Protein AF-A0A3N1GGJ8-F1 (afdb_monomer_lite)

Radius of gyration: 23.62 Å; chains: 1; bounding box: 50×38×76 Å

Foldseek 3Di:
DVVVVVVVVVVLVVVVVVQVVCLPHADAQPPPAQALNEAPDEADNALHEDCDEHANHNYEYCEEYACANYEANEEHACDQYEYLEEYHCHNYEHQEEYACDQYEDNYEYHQDNYEALYEYECDLYEACEEYEHDQYEANEEYACHLYEHQYAYAPALYEHCYEAHQAQYEHQEEHELDNYEANEEYHQANYADNYHYDHHNYWHQYHYHQYFKFKFDPPPDQPVFFDLQFKFKAPLRAGFPDWDWDPQPPPPGIIIMTTDGPVRRVDHTPPQKMWIWTATPVRHIDIDIGGGDRHD

Sequence (296 aa):
MLLAVRRQRLSEHTHELELRKHAHTEVDATERGFRHASFHGVADFTEATFSGGAWFRDATFHVNAEFRGAAFSLEADFRRATFQENAGFRDAVISAKADFDRAIFSGGGWFGEATFCGNAWFRKTRFRDVAWFGKAHFGADARFRTAAFAGDTALRAATFDGIAEFSRASFAAEAVFDDATFAASAWFGEGNFAGRTSFHTATFADAAWFGDTIFLGDAGFDATRIQSESVRVGRTTAKITKAQREDVNGDSRVDLLIHVSTQAIGLRAGDAVLPVAATLRSGVPFVGTDRVRVLK

InterPro domains:
  IPR001646 Pentapeptide repeat [PF13576] (34-70)

Structure (mmCIF, N/CA/C/O backbone):
data_AF-A0A3N1GGJ8-F1
#
_entry.id   AF-A0A3N1GGJ8-F1
#
loop_
_atom_site.group_PDB
_atom_site.id
_atom_site.type_sym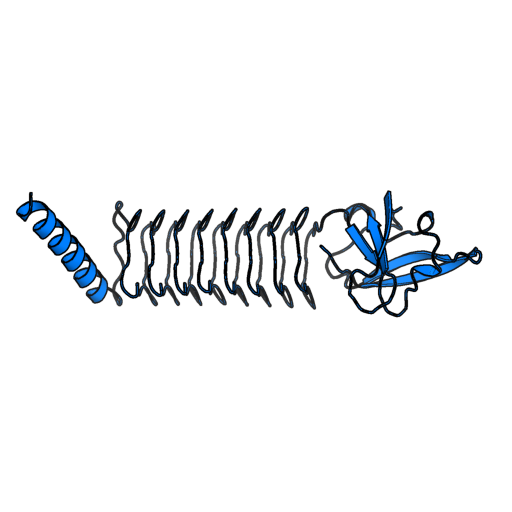bol
_atom_site.label_atom_id
_atom_site.label_alt_id
_atom_site.label_comp_id
_atom_site.label_asym_id
_atom_site.label_entity_id
_atom_site.label_seq_id
_atom_site.pdbx_PDB_ins_code
_atom_site.Cartn_x
_atom_site.Cartn_y
_atom_site.Cartn_z
_atom_site.occupancy
_atom_site.B_iso_or_equiv
_atom_site.auth_seq_id
_atom_site.auth_comp_id
_atom_site.auth_asym_id
_atom_site.auth_atom_id
_atom_site.pdbx_PDB_model_num
ATOM 1 N N . MET A 1 1 ? -22.837 -26.060 36.143 1.00 45.09 1 MET A N 1
ATOM 2 C CA . MET A 1 1 ? -22.290 -25.655 34.824 1.00 45.09 1 MET A CA 1
ATOM 3 C C . MET A 1 1 ? -23.143 -24.610 34.093 1.00 45.09 1 MET A C 1
ATOM 5 O O . MET A 1 1 ? -22.580 -23.623 33.646 1.00 45.09 1 MET A O 1
ATOM 9 N N . LEU A 1 2 ? -24.478 -24.738 34.027 1.00 31.38 2 LEU A N 1
ATOM 10 C CA . LEU A 1 2 ? -25.362 -23.775 33.329 1.00 31.38 2 LEU A CA 1
ATOM 11 C C . LEU A 1 2 ? -25.388 -22.338 33.905 1.00 31.38 2 LEU A C 1
ATOM 13 O O . LEU A 1 2 ? -25.587 -21.385 33.158 1.00 31.38 2 LEU A O 1
ATOM 17 N N . LEU A 1 3 ? -25.144 -22.158 35.208 1.00 29.00 3 LEU A N 1
ATOM 18 C CA . LEU A 1 3 ? -25.137 -20.835 35.861 1.00 29.00 3 LEU A CA 1
ATOM 19 C C . LEU A 1 3 ? -23.870 -20.002 35.580 1.00 29.00 3 LEU A C 1
ATOM 21 O O . LEU A 1 3 ? -23.945 -18.776 35.583 1.00 29.00 3 LEU A O 1
ATOM 25 N N . ALA A 1 4 ? -22.732 -20.642 35.289 1.00 29.44 4 ALA A N 1
ATOM 26 C CA . ALA A 1 4 ? -21.473 -19.949 34.987 1.00 29.44 4 ALA A CA 1
ATOM 27 C C . ALA A 1 4 ? -21.462 -19.392 33.551 1.00 29.44 4 ALA A C 1
ATOM 29 O O . ALA A 1 4 ? -21.128 -18.231 33.336 1.00 29.44 4 ALA A O 1
ATOM 30 N N . VAL A 1 5 ? -21.964 -20.177 32.589 1.00 33.38 5 VAL A N 1
ATOM 31 C CA . VAL A 1 5 ? -22.091 -19.774 31.174 1.00 33.38 5 VAL A CA 1
ATOM 32 C C . VAL A 1 5 ? -23.090 -18.623 30.992 1.00 33.38 5 VAL A C 1
ATOM 34 O O . VAL A 1 5 ? -22.934 -17.793 30.098 1.00 33.38 5 VAL A O 1
ATOM 37 N N . ARG A 1 6 ? -24.113 -18.540 31.855 1.00 27.17 6 ARG A N 1
ATOM 38 C CA . ARG A 1 6 ? -25.121 -17.471 31.805 1.00 27.17 6 ARG A CA 1
ATOM 39 C C . ARG A 1 6 ? -24.602 -16.142 32.369 1.00 27.17 6 ARG A C 1
ATOM 41 O O . ARG A 1 6 ? -24.988 -15.100 31.858 1.00 27.17 6 ARG A O 1
ATOM 48 N N . ARG A 1 7 ? -23.699 -16.166 33.361 1.00 30.39 7 ARG A N 1
ATOM 49 C CA . ARG A 1 7 ? -23.041 -14.953 33.891 1.00 30.39 7 ARG A CA 1
ATOM 50 C C . ARG A 1 7 ? -22.008 -14.374 32.924 1.00 30.39 7 ARG A C 1
ATOM 52 O O . ARG A 1 7 ? -21.925 -13.158 32.813 1.00 30.39 7 ARG A O 1
ATOM 59 N N . GLN A 1 8 ? -21.287 -15.225 32.195 1.00 34.53 8 GLN A N 1
ATOM 60 C CA . GLN A 1 8 ? -20.298 -14.779 31.211 1.00 34.53 8 GLN A CA 1
ATOM 61 C C . GLN A 1 8 ? -20.951 -14.047 30.027 1.00 34.53 8 GLN A C 1
ATOM 63 O O . GLN A 1 8 ? -20.560 -12.928 29.717 1.00 34.53 8 GLN A O 1
ATOM 68 N N . ARG A 1 9 ? -22.043 -14.594 29.472 1.00 37.41 9 ARG A N 1
ATOM 69 C CA . ARG A 1 9 ? -22.798 -13.924 28.394 1.00 37.41 9 ARG A CA 1
ATOM 70 C C . ARG A 1 9 ? -23.460 -12.616 28.824 1.00 37.41 9 ARG A C 1
ATOM 72 O O . ARG A 1 9 ? -23.568 -11.698 28.024 1.00 37.41 9 ARG A O 1
ATOM 79 N N . LEU A 1 10 ? -23.904 -12.522 30.079 1.00 36.09 10 LEU A N 1
ATOM 80 C CA . LEU A 1 10 ? -24.437 -11.272 30.631 1.00 36.09 10 LEU A CA 1
ATOM 81 C C . LEU A 1 10 ? -23.339 -10.212 30.780 1.00 36.09 10 LEU A C 1
ATOM 83 O O . LEU A 1 10 ? -23.594 -9.066 30.442 1.00 36.09 10 LEU A O 1
ATOM 87 N N . SER A 1 11 ? -22.131 -10.603 31.205 1.00 42.69 11 SER A N 1
ATOM 88 C CA . SER A 1 11 ? -20.965 -9.713 31.321 1.00 42.69 11 SER A CA 1
ATOM 89 C C . SER A 1 11 ? -20.492 -9.178 29.966 1.00 42.69 11 SER A C 1
ATOM 91 O O . SER A 1 11 ? -20.178 -7.995 29.847 1.00 42.69 11 SER A O 1
ATOM 93 N N . GLU A 1 12 ? -20.444 -10.040 28.950 1.00 45.00 12 GLU A N 1
ATOM 94 C CA . GLU A 1 12 ? -20.060 -9.677 27.579 1.00 45.00 12 GLU A CA 1
ATOM 95 C C . GLU A 1 12 ? -21.093 -8.724 26.961 1.00 45.00 12 GLU A C 1
ATOM 97 O O . GLU A 1 12 ? -20.731 -7.682 26.420 1.00 45.00 12 GLU A O 1
ATOM 102 N N . HIS A 1 13 ? -22.385 -9.002 27.157 1.00 39.81 13 HIS A N 1
ATOM 103 C CA . HIS A 1 13 ? -23.461 -8.149 26.655 1.00 39.81 13 HIS A CA 1
ATOM 104 C C . HIS A 1 13 ? -23.537 -6.788 27.368 1.00 39.81 13 HIS A C 1
ATOM 106 O O . HIS A 1 13 ? -23.821 -5.773 26.737 1.00 39.81 13 HIS A O 1
ATOM 112 N N . THR A 1 14 ? -23.237 -6.724 28.672 1.00 41.06 14 THR A N 1
ATOM 113 C CA . THR A 1 14 ? -23.141 -5.443 29.392 1.00 41.06 14 THR A CA 1
ATOM 114 C C . THR A 1 14 ? -21.947 -4.602 28.944 1.00 41.06 14 THR A C 1
ATOM 116 O O . THR A 1 14 ? -22.068 -3.384 28.890 1.00 41.06 14 THR A O 1
ATOM 119 N N . HIS A 1 15 ? -20.824 -5.224 28.569 1.00 49.75 15 HIS A N 1
ATOM 120 C CA . HIS A 1 15 ? -19.663 -4.502 28.039 1.00 49.75 15 HIS A CA 1
ATOM 121 C C . HIS A 1 15 ? -19.929 -3.962 26.622 1.00 49.75 15 HIS A C 1
ATOM 123 O O . HIS A 1 15 ? -19.585 -2.827 26.311 1.00 49.75 15 HIS A O 1
ATOM 129 N N . GLU A 1 16 ? -20.635 -4.734 25.793 1.00 49.28 16 GLU A N 1
ATOM 130 C CA . GLU A 1 16 ? -21.080 -4.326 24.455 1.00 49.28 16 GLU A CA 1
ATOM 131 C C . GLU A 1 16 ? -22.101 -3.165 24.500 1.00 49.28 16 GLU A C 1
ATOM 133 O O . GLU A 1 16 ? -22.070 -2.260 23.664 1.00 49.28 16 GLU A O 1
ATOM 138 N N . LEU A 1 17 ? -22.977 -3.144 25.513 1.00 45.62 17 LEU A N 1
ATOM 139 C CA . LEU A 1 17 ? -23.923 -2.047 25.762 1.00 45.62 17 LEU A CA 1
ATOM 140 C C . LEU A 1 17 ? -23.252 -0.775 26.314 1.00 45.62 17 LEU A C 1
ATOM 142 O O . LEU A 1 17 ? -23.690 0.326 25.981 1.00 45.62 17 LEU A O 1
ATOM 146 N N . GLU A 1 18 ? -22.196 -0.908 27.120 1.00 48.00 18 GLU A N 1
ATOM 147 C CA . GLU A 1 18 ? -21.370 0.215 27.596 1.00 48.00 18 GLU A CA 1
ATOM 148 C C . GLU A 1 18 ? -20.578 0.862 26.445 1.00 48.00 18 GLU A C 1
ATOM 150 O O . GLU A 1 18 ? -20.555 2.089 26.329 1.00 48.00 18 GLU A O 1
ATOM 155 N N . LEU A 1 19 ? -20.022 0.055 25.532 1.00 50.38 19 LEU A N 1
ATOM 156 C CA . LEU A 1 19 ? -19.311 0.533 24.338 1.00 50.38 19 LEU A CA 1
ATOM 157 C C . LEU A 1 19 ? -20.228 1.324 23.394 1.00 50.38 19 LEU A C 1
ATOM 159 O O . LEU A 1 19 ? -19.845 2.384 22.906 1.00 50.38 19 LEU A O 1
ATOM 163 N N . ARG A 1 20 ? -21.480 0.879 23.216 1.00 45.81 20 ARG A N 1
ATOM 164 C CA . ARG A 1 20 ? -22.495 1.605 22.428 1.00 45.81 20 ARG A CA 1
ATOM 165 C C . ARG A 1 20 ? -22.888 2.965 23.011 1.00 45.81 20 ARG A C 1
ATOM 167 O O . ARG A 1 20 ? -23.413 3.795 22.277 1.00 45.81 20 ARG A O 1
ATOM 174 N N . LYS A 1 21 ? -22.663 3.207 24.307 1.00 39.69 21 LYS A N 1
ATOM 175 C CA . LYS A 1 21 ? -22.940 4.503 24.947 1.00 39.69 21 LYS A CA 1
ATOM 176 C C . LYS A 1 21 ? -21.791 5.509 24.830 1.00 39.69 21 LYS A C 1
ATOM 178 O O . LYS A 1 21 ? -22.055 6.699 24.958 1.00 39.69 21 LYS A O 1
ATOM 183 N N . HIS A 1 22 ? -20.561 5.059 24.573 1.00 41.69 22 HIS A N 1
ATOM 184 C CA . HIS A 1 22 ? -19.359 5.902 24.643 1.00 41.69 22 HIS A CA 1
ATOM 185 C C . HIS A 1 22 ? -18.814 6.368 23.283 1.00 41.69 22 HIS A C 1
ATOM 187 O O . HIS A 1 22 ? -17.808 7.064 23.247 1.00 41.69 22 HIS A O 1
ATOM 193 N N . ALA A 1 23 ? -19.496 6.104 22.164 1.00 37.50 23 ALA A N 1
ATOM 194 C CA . ALA A 1 23 ? -19.059 6.513 20.817 1.00 37.50 23 ALA A CA 1
ATOM 195 C C . ALA A 1 23 ? -19.066 8.045 20.543 1.00 37.50 23 ALA A C 1
ATOM 197 O O . ALA A 1 23 ? -19.047 8.470 19.397 1.00 37.50 23 ALA A O 1
ATOM 198 N N . HIS A 1 24 ? -19.119 8.890 21.579 1.00 41.88 24 HIS A N 1
ATOM 199 C CA . HIS A 1 24 ? -18.930 10.355 21.529 1.00 41.88 24 HIS A CA 1
ATOM 200 C C . HIS A 1 24 ? -17.961 10.858 22.619 1.00 41.88 24 HIS A C 1
ATOM 202 O O . HIS A 1 24 ? -17.897 12.050 22.913 1.00 41.88 24 HIS A O 1
ATOM 208 N N . THR A 1 25 ? -17.234 9.954 23.277 1.00 43.94 25 THR A N 1
ATOM 209 C CA . THR A 1 25 ? -16.400 10.263 24.443 1.00 43.94 25 THR A CA 1
ATOM 210 C C . THR A 1 25 ? -15.087 9.508 24.337 1.00 43.94 25 THR A C 1
ATOM 212 O O . THR A 1 25 ? -15.055 8.362 23.903 1.00 43.94 25 THR A O 1
ATOM 215 N N . GLU A 1 26 ? -14.006 10.198 24.684 1.00 50.22 26 GLU A N 1
ATOM 216 C CA . GLU A 1 26 ? -12.651 9.676 24.846 1.00 50.22 26 GLU A CA 1
ATOM 217 C C . GLU A 1 26 ? -12.654 8.206 25.302 1.00 50.22 26 GLU A C 1
ATOM 219 O O . GLU A 1 26 ? -13.170 7.871 26.371 1.00 50.22 26 GLU A O 1
ATOM 224 N N . VAL A 1 27 ? -12.131 7.310 24.461 1.00 60.00 27 VAL A N 1
ATOM 225 C CA . VAL A 1 27 ? -12.078 5.885 24.787 1.00 60.00 27 VAL A CA 1
ATOM 226 C C . VAL A 1 27 ? -10.858 5.692 25.672 1.00 60.00 27 VAL A C 1
ATOM 228 O O . VAL A 1 27 ? -9.732 5.578 25.180 1.00 60.00 27 VAL A O 1
ATOM 231 N N . ASP A 1 28 ? -11.084 5.660 26.987 1.00 49.97 28 ASP A N 1
ATOM 232 C CA . ASP A 1 28 ? -10.058 5.310 27.970 1.00 49.97 28 ASP A CA 1
ATOM 233 C C . ASP A 1 28 ? -9.751 3.808 27.857 1.00 49.97 28 ASP A C 1
ATOM 235 O O . ASP A 1 28 ? -10.235 2.948 28.603 1.00 49.97 28 ASP A O 1
ATOM 239 N N . ALA A 1 29 ? -8.989 3.473 26.816 1.00 49.19 29 ALA A N 1
ATOM 240 C CA . ALA A 1 29 ? -8.445 2.154 26.565 1.00 49.19 29 ALA A CA 1
ATOM 241 C C . ALA A 1 29 ? -7.366 1.864 27.619 1.00 49.19 29 ALA A C 1
ATOM 243 O O . ALA A 1 29 ? -6.166 1.889 27.345 1.00 49.19 29 ALA A O 1
ATOM 244 N N . THR A 1 30 ? -7.802 1.594 28.850 1.00 44.56 30 THR A N 1
ATOM 245 C CA . THR A 1 30 ? -6.946 1.067 29.919 1.00 44.56 30 THR A CA 1
ATOM 246 C C . THR A 1 30 ? -6.184 -0.176 29.430 1.00 44.56 30 THR A C 1
ATOM 248 O O . THR A 1 30 ? -6.598 -0.840 28.478 1.00 44.56 30 THR A O 1
ATOM 251 N N . GLU A 1 31 ? -5.048 -0.504 30.067 1.00 45.56 31 GLU A N 1
ATOM 252 C CA . GLU A 1 31 ? -4.019 -1.493 29.650 1.00 45.56 31 GLU A CA 1
ATOM 253 C C . GLU A 1 31 ? -4.514 -2.854 29.104 1.00 45.56 31 GLU A C 1
ATOM 255 O O . GLU A 1 31 ? -3.760 -3.582 28.447 1.00 45.56 31 GLU A O 1
ATOM 260 N N . ARG A 1 32 ? -5.777 -3.207 29.361 1.00 50.66 32 ARG A N 1
ATOM 261 C CA . ARG A 1 32 ? -6.488 -4.394 28.876 1.00 50.66 32 ARG A CA 1
ATOM 262 C C . ARG A 1 32 ? -7.363 -4.129 27.645 1.00 50.66 32 ARG A C 1
ATOM 264 O O . ARG A 1 32 ? -8.409 -4.761 27.533 1.00 50.66 32 ARG A O 1
ATOM 271 N N . GLY A 1 33 ? -6.954 -3.221 26.751 1.00 70.31 33 GLY A N 1
ATOM 272 C CA . GLY A 1 33 ? -7.649 -2.932 25.485 1.00 70.31 33 GLY A CA 1
ATOM 273 C C . GLY A 1 33 ? -8.069 -4.191 24.710 1.00 70.31 33 GLY A C 1
ATOM 274 O O . GLY A 1 33 ? -7.626 -5.280 25.054 1.00 70.31 33 GLY A O 1
ATOM 275 N N . PHE A 1 34 ? -8.904 -4.028 23.680 1.00 86.62 34 PHE A N 1
ATOM 276 C CA . PHE A 1 34 ? -9.636 -5.017 22.849 1.00 86.62 34 PHE A CA 1
ATOM 277 C C . PHE A 1 34 ? -8.870 -6.220 22.234 1.00 86.62 34 PHE A C 1
ATOM 279 O O . PHE A 1 34 ? -9.275 -6.787 21.218 1.00 86.62 34 PHE A O 1
ATOM 286 N N . ARG A 1 35 ? -7.767 -6.658 22.832 1.00 91.94 35 ARG A N 1
ATOM 287 C CA . ARG A 1 35 ? -6.985 -7.830 22.475 1.00 91.94 35 ARG A CA 1
ATOM 288 C C . ARG A 1 35 ? -7.863 -9.066 22.571 1.00 91.94 35 ARG A C 1
ATOM 290 O O . ARG A 1 35 ? -8.496 -9.293 23.600 1.00 91.94 35 ARG A O 1
ATOM 297 N N . HIS A 1 36 ? -7.863 -9.882 21.524 1.00 91.56 36 HIS A N 1
ATOM 298 C CA . HIS A 1 36 ? -8.709 -11.076 21.420 1.00 91.56 36 HIS A CA 1
ATOM 299 C C . HIS A 1 36 ? -10.223 -10.799 21.506 1.00 91.56 36 HIS A C 1
ATOM 301 O O . HIS A 1 36 ? -10.997 -11.740 21.679 1.00 91.56 36 HIS A O 1
ATOM 307 N N . ALA A 1 37 ? -10.662 -9.537 21.414 1.00 91.75 37 ALA A N 1
ATOM 308 C CA . ALA A 1 37 ? -12.079 -9.204 21.470 1.00 91.75 37 ALA A CA 1
ATOM 309 C C . ALA A 1 37 ? -12.814 -9.739 20.235 1.00 91.75 37 ALA A C 1
ATOM 311 O O . ALA A 1 37 ? -12.257 -9.800 19.140 1.00 91.75 37 ALA A O 1
ATOM 312 N N . SER A 1 38 ? -14.080 -10.101 20.414 1.00 95.00 38 SER A N 1
ATOM 313 C CA . SER A 1 38 ? -14.960 -10.557 19.342 1.00 95.00 38 SER A CA 1
ATOM 314 C C . SER A 1 38 ? -16.151 -9.612 19.244 1.00 95.00 38 SER A C 1
ATOM 316 O O . SER A 1 38 ? -16.980 -9.567 20.152 1.00 95.00 38 SER A O 1
ATOM 318 N N . PHE A 1 39 ? -16.226 -8.840 18.163 1.00 91.75 39 PHE A N 1
ATOM 319 C CA . PHE A 1 39 ? -17.314 -7.903 17.900 1.00 91.75 39 PHE A CA 1
ATOM 320 C C . PHE A 1 39 ? -18.322 -8.565 16.964 1.00 91.75 39 PHE A C 1
ATOM 322 O O . PHE A 1 39 ? -18.027 -8.800 15.792 1.00 91.75 39 PHE A O 1
ATOM 329 N N . HIS A 1 40 ? -19.500 -8.902 17.492 1.00 90.06 40 HIS A N 1
ATOM 330 C CA . HIS A 1 40 ? -20.554 -9.594 16.741 1.00 90.06 40 HIS A CA 1
ATOM 331 C C . HIS A 1 40 ? -21.553 -8.642 16.070 1.00 90.06 40 HIS A C 1
ATOM 333 O O . HIS A 1 40 ? -22.264 -9.054 15.156 1.00 90.06 40 HIS A O 1
ATOM 339 N N . GLY A 1 41 ? -21.612 -7.387 16.516 1.00 88.44 41 GLY A N 1
ATOM 340 C CA . GLY A 1 41 ? -22.303 -6.300 15.827 1.00 88.44 41 GLY A CA 1
ATOM 341 C C . GLY A 1 41 ? -21.334 -5.363 15.109 1.00 88.44 41 GLY A C 1
ATOM 342 O O . GLY A 1 41 ? -20.122 -5.572 15.126 1.00 88.44 41 GLY A O 1
ATOM 343 N N . VAL A 1 42 ? -21.885 -4.301 14.513 1.00 92.69 42 VAL A N 1
ATOM 344 C CA . VAL A 1 42 ? -21.083 -3.175 14.013 1.00 92.69 42 VAL A CA 1
ATOM 345 C C . VAL A 1 42 ? -20.255 -2.612 15.169 1.00 92.69 42 VAL A C 1
ATOM 347 O O . VAL A 1 42 ? -20.815 -2.264 16.213 1.00 92.69 42 VAL A O 1
ATOM 350 N N . ALA A 1 43 ? -18.939 -2.548 14.981 1.00 90.75 43 ALA A N 1
ATOM 351 C CA . ALA A 1 43 ? -18.018 -1.933 15.926 1.00 90.75 43 ALA A CA 1
ATOM 352 C C . ALA A 1 43 ? -17.757 -0.493 15.479 1.00 90.75 43 ALA A C 1
ATOM 354 O O . ALA A 1 43 ? -16.951 -0.260 14.581 1.00 90.75 43 ALA A O 1
ATOM 355 N N . ASP A 1 44 ? -18.493 0.449 16.063 1.00 92.62 44 ASP A N 1
ATOM 356 C CA . ASP A 1 44 ? -18.441 1.857 15.679 1.00 92.62 44 ASP A CA 1
ATOM 357 C C . ASP A 1 44 ? -17.520 2.653 16.612 1.00 92.62 44 ASP A C 1
ATOM 359 O O . ASP A 1 44 ? -17.816 2.854 17.791 1.00 92.62 44 ASP A O 1
ATOM 363 N N . PHE A 1 45 ? -16.394 3.078 16.054 1.00 93.44 45 PHE A N 1
ATOM 364 C CA . PHE A 1 45 ? -15.390 3.971 16.625 1.00 93.44 45 PHE A CA 1
ATOM 365 C C . PHE A 1 45 ? -15.209 5.213 15.741 1.00 93.44 45 PHE A C 1
ATOM 367 O O . PHE A 1 45 ? -14.132 5.814 15.722 1.00 93.44 45 PHE A O 1
ATOM 374 N N . THR A 1 46 ? -16.234 5.584 14.972 1.00 93.94 46 THR A N 1
ATOM 375 C CA . THR A 1 46 ? -16.219 6.803 14.163 1.00 93.94 46 THR A CA 1
ATOM 376 C C . THR A 1 46 ? -15.910 8.006 15.053 1.00 93.94 46 THR A C 1
ATOM 378 O O . THR A 1 46 ? -16.552 8.189 16.083 1.00 93.94 46 THR A O 1
ATOM 381 N N . GLU A 1 47 ? -14.912 8.803 14.666 1.00 92.25 47 GLU A N 1
ATOM 382 C CA . GLU A 1 47 ? -14.452 10.005 15.382 1.00 92.25 47 GLU A CA 1
ATOM 383 C C . GLU A 1 47 ? -14.013 9.749 16.839 1.00 92.25 47 GLU A C 1
ATOM 385 O O . GLU A 1 47 ? -13.853 10.679 17.630 1.00 92.25 47 GLU A O 1
ATOM 390 N N . ALA A 1 48 ? -13.775 8.487 17.212 1.00 89.56 48 ALA A N 1
ATOM 391 C CA . ALA A 1 48 ? -13.310 8.139 18.545 1.00 89.56 48 ALA A CA 1
ATOM 392 C C . ALA A 1 48 ? -11.861 8.596 18.759 1.00 89.56 48 ALA A C 1
ATOM 394 O O . ALA A 1 48 ? -10.997 8.396 17.903 1.00 89.56 48 ALA A O 1
ATOM 395 N N . THR A 1 49 ? -11.578 9.127 19.948 1.00 91.50 49 THR A N 1
ATOM 396 C CA . THR A 1 49 ? -10.213 9.452 20.379 1.00 91.50 49 THR A CA 1
ATOM 397 C C . THR A 1 49 ? -9.696 8.382 21.329 1.00 91.50 49 THR A C 1
ATOM 399 O O . THR A 1 49 ? -10.271 8.157 22.395 1.00 91.50 49 THR A O 1
ATOM 402 N N . PHE A 1 50 ? -8.577 7.762 20.964 1.00 89.00 50 PHE A N 1
ATOM 403 C CA . PHE A 1 50 ? -7.793 6.868 21.806 1.00 89.00 50 PHE A CA 1
ATOM 404 C C . PHE A 1 50 ? -6.575 7.633 22.334 1.00 89.00 50 PHE A C 1
ATOM 406 O O . PHE A 1 50 ? -5.537 7.715 21.673 1.00 89.00 50 PHE A O 1
ATOM 413 N N . SER A 1 51 ? -6.708 8.214 23.528 1.00 86.81 51 SER A N 1
ATOM 414 C CA . SER A 1 51 ? -5.632 8.970 24.190 1.00 86.81 51 SER A CA 1
ATOM 415 C C . SER A 1 51 ? -4.480 8.062 24.648 1.00 86.81 51 SER A C 1
ATOM 417 O O . SER A 1 51 ? -3.323 8.482 24.685 1.00 86.81 51 SER A O 1
ATOM 419 N N . GLY A 1 52 ? -4.794 6.799 24.956 1.00 87.50 52 GLY A N 1
ATOM 420 C CA . GLY A 1 52 ? -3.838 5.726 25.225 1.00 87.50 52 GLY A CA 1
ATOM 421 C C . GLY A 1 52 ? -3.484 4.896 23.983 1.00 87.50 52 GLY A C 1
ATOM 422 O O . GLY A 1 52 ? -3.896 5.189 22.864 1.00 87.50 52 GLY A O 1
ATOM 423 N N . GLY A 1 53 ? -2.724 3.814 24.183 1.00 88.88 53 GLY A N 1
ATOM 424 C CA . GLY A 1 53 ? -2.523 2.814 23.129 1.00 88.88 53 GLY A CA 1
ATOM 425 C C . GLY A 1 53 ? -3.823 2.056 22.838 1.00 88.88 53 GLY A C 1
ATOM 426 O O . GLY A 1 53 ? -4.478 1.579 23.765 1.00 88.88 53 GLY A O 1
ATOM 427 N N . ALA A 1 54 ? -4.182 1.908 21.564 1.00 91.75 54 ALA A N 1
ATOM 428 C CA . ALA A 1 54 ? -5.364 1.170 21.138 1.00 91.75 54 ALA A CA 1
ATOM 429 C C . ALA A 1 54 ? -4.985 -0.269 20.765 1.00 91.75 54 ALA A C 1
ATOM 431 O O . ALA A 1 54 ? -4.304 -0.521 19.770 1.00 91.75 54 ALA A O 1
ATOM 432 N N . TRP A 1 55 ? -5.410 -1.234 21.580 1.00 94.12 55 TRP A N 1
ATOM 433 C CA . TRP A 1 55 ? -4.965 -2.624 21.462 1.00 94.12 55 TRP A CA 1
ATOM 434 C C . TRP A 1 55 ? -6.055 -3.528 20.880 1.00 94.12 55 TRP A C 1
ATOM 436 O O . TRP A 1 55 ? -6.835 -4.094 21.632 1.00 94.12 55 TRP A O 1
ATOM 446 N N . PHE A 1 56 ? -6.063 -3.728 19.565 1.00 95.94 56 PHE A N 1
ATOM 447 C CA . PHE A 1 56 ? -6.972 -4.623 18.829 1.00 95.94 56 PHE A CA 1
ATOM 448 C C . PHE A 1 56 ? -6.282 -5.899 18.322 1.00 95.94 56 PHE A C 1
ATOM 450 O O . PHE A 1 56 ? -6.780 -6.590 17.431 1.00 95.94 56 PHE A O 1
ATOM 457 N N . ARG A 1 57 ? -5.108 -6.233 18.869 1.00 97.19 57 ARG A N 1
ATOM 458 C CA . ARG A 1 57 ? -4.373 -7.440 18.488 1.00 97.19 57 ARG A CA 1
ATOM 459 C C . ARG A 1 57 ? -5.260 -8.673 18.646 1.00 97.19 57 ARG A C 1
ATOM 461 O O . ARG A 1 57 ? -5.848 -8.865 19.703 1.00 97.19 57 ARG A O 1
ATOM 468 N N . ASP A 1 58 ? -5.303 -9.533 17.635 1.00 97.44 58 ASP A N 1
ATOM 469 C CA . ASP A 1 58 ? -6.148 -10.738 17.617 1.00 97.44 58 ASP A CA 1
ATOM 470 C C . ASP A 1 58 ? -7.658 -10.487 17.734 1.00 97.44 58 ASP A C 1
ATOM 472 O O . ASP A 1 58 ? -8.414 -11.438 17.933 1.00 97.44 58 ASP A O 1
ATOM 476 N N . ALA A 1 59 ? -8.119 -9.238 17.630 1.00 97.06 59 ALA A N 1
ATOM 477 C CA . ALA A 1 59 ? -9.543 -8.955 17.621 1.00 97.06 59 ALA A CA 1
ATOM 478 C C . ALA A 1 59 ? -10.193 -9.505 16.344 1.00 97.06 59 ALA A C 1
ATOM 480 O O . ALA A 1 59 ? -9.590 -9.508 15.268 1.00 97.06 59 ALA A O 1
ATOM 481 N N . THR A 1 60 ? -11.437 -9.957 16.457 1.00 98.31 60 THR A N 1
ATOM 482 C CA . THR A 1 60 ? -12.264 -10.364 15.320 1.00 98.31 60 THR A CA 1
ATOM 483 C C . THR A 1 60 ? -13.485 -9.464 15.234 1.00 98.31 60 THR A C 1
ATOM 485 O O . THR A 1 60 ? -14.247 -9.349 16.190 1.00 98.31 60 THR A O 1
ATOM 488 N N . PHE A 1 61 ? -13.676 -8.845 14.075 1.00 97.56 61 PHE A N 1
ATOM 489 C CA . PHE A 1 61 ? -14.844 -8.043 13.739 1.00 97.56 61 PHE A CA 1
ATOM 490 C C . PHE A 1 61 ? -15.687 -8.835 12.748 1.00 97.56 61 PHE A C 1
ATOM 492 O O . PHE A 1 61 ? -15.279 -9.041 11.605 1.00 97.56 61 PHE A O 1
ATOM 499 N N . HIS A 1 62 ? -16.825 -9.348 13.211 1.00 97.19 62 HIS A N 1
ATOM 500 C CA . HIS A 1 62 ? -17.708 -10.194 12.405 1.00 97.19 62 HIS A CA 1
ATOM 501 C C . HIS A 1 62 ? -18.579 -9.400 11.431 1.00 97.19 62 HIS A C 1
ATOM 503 O O . HIS A 1 62 ? -19.060 -9.955 10.451 1.00 97.19 62 HIS A O 1
ATOM 509 N N . VAL A 1 63 ? -18.790 -8.119 11.719 1.00 96.81 63 VAL A N 1
ATOM 510 C CA . VAL A 1 63 ? -19.543 -7.161 10.901 1.00 96.81 63 VAL A CA 1
ATOM 511 C C . VAL A 1 63 ? -18.628 -5.953 10.652 1.00 96.81 63 VAL A C 1
ATOM 513 O O . VAL A 1 63 ? -17.456 -5.981 11.039 1.00 96.81 63 VAL A O 1
ATOM 516 N N . ASN A 1 64 ? -19.129 -4.907 9.994 1.00 96.81 64 ASN A N 1
ATOM 517 C CA . ASN A 1 64 ? -18.370 -3.691 9.721 1.00 96.81 64 ASN A CA 1
ATOM 518 C C . ASN A 1 64 ? -17.706 -3.125 10.986 1.00 96.81 64 ASN A C 1
ATOM 520 O O . ASN A 1 64 ? -18.339 -3.012 12.042 1.00 96.81 64 ASN A O 1
ATOM 524 N N . ALA A 1 65 ? -16.440 -2.740 10.845 1.00 97.31 65 ALA A N 1
ATOM 525 C CA . ALA A 1 65 ? -15.686 -2.011 11.854 1.00 97.31 65 ALA A CA 1
ATOM 526 C C . ALA A 1 65 ? -15.388 -0.606 11.327 1.00 97.31 65 ALA A C 1
ATOM 528 O O . ALA A 1 65 ? -14.710 -0.454 10.310 1.00 97.31 65 ALA A O 1
ATOM 529 N N . GLU A 1 66 ? -15.900 0.413 12.004 1.00 97.56 66 GLU A N 1
ATOM 530 C CA . GLU A 1 66 ? -15.824 1.802 11.560 1.00 97.56 66 GLU A CA 1
ATOM 531 C C . GLU A 1 66 ? -14.879 2.581 12.477 1.00 97.56 66 GLU A C 1
ATOM 533 O O . GLU A 1 66 ? -15.142 2.746 13.657 1.00 97.56 66 GLU A O 1
ATOM 538 N N . PHE A 1 67 ? -13.773 3.065 11.929 1.00 97.62 67 PHE A N 1
ATOM 539 C CA . PHE A 1 67 ? -12.780 3.943 12.559 1.00 97.62 67 PHE A CA 1
ATOM 540 C C . PHE A 1 67 ? -12.634 5.247 11.764 1.00 97.62 67 PHE A C 1
ATOM 542 O O . PHE A 1 67 ? -11.579 5.884 11.782 1.00 97.62 67 PHE A O 1
ATOM 549 N N . ARG A 1 68 ? -13.667 5.634 11.004 1.00 97.69 68 ARG A N 1
ATOM 550 C CA . ARG A 1 68 ? -13.630 6.848 10.183 1.00 97.69 68 ARG A CA 1
ATOM 551 C C . ARG A 1 68 ? -13.374 8.062 11.073 1.00 97.69 68 ARG A C 1
ATOM 553 O O . ARG A 1 68 ? -14.100 8.257 12.040 1.00 97.69 68 ARG A O 1
ATOM 560 N N . GLY A 1 69 ? -12.369 8.871 10.755 1.00 96.44 69 GLY A N 1
ATOM 561 C CA . GLY A 1 69 ? -12.014 10.053 11.545 1.00 96.44 69 GLY A CA 1
ATOM 562 C C . GLY A 1 69 ? -11.491 9.751 12.955 1.00 96.44 69 GLY A C 1
ATOM 563 O O . GLY A 1 69 ? -11.342 10.676 13.747 1.00 96.44 69 GLY A O 1
ATOM 564 N N . ALA A 1 70 ? -11.236 8.484 13.304 1.00 96.31 70 ALA A N 1
ATOM 565 C CA . ALA A 1 70 ? -10.726 8.132 14.625 1.00 96.31 70 ALA A CA 1
ATOM 566 C C . ALA A 1 70 ? -9.301 8.671 14.826 1.00 96.31 70 ALA A C 1
ATOM 568 O O . ALA A 1 70 ? -8.456 8.588 13.929 1.00 96.31 70 ALA A O 1
ATOM 569 N N . ALA A 1 71 ? -9.021 9.181 16.022 1.00 96.56 71 ALA A N 1
ATOM 570 C CA . ALA A 1 71 ? -7.721 9.710 16.408 1.00 96.56 71 ALA A CA 1
ATOM 571 C C . ALA A 1 71 ? -7.024 8.760 17.389 1.00 96.56 71 ALA A C 1
ATOM 573 O O . ALA A 1 71 ? -7.516 8.498 18.485 1.00 96.56 71 ALA A O 1
ATOM 574 N N . PHE A 1 72 ? -5.845 8.268 17.018 1.00 95.12 72 PHE A N 1
ATOM 575 C CA . PHE A 1 72 ? -5.002 7.414 17.849 1.00 95.12 72 PHE A CA 1
ATOM 576 C C . PHE A 1 72 ? -3.768 8.202 18.283 1.00 95.12 72 PHE A C 1
ATOM 578 O O . PHE A 1 72 ? -2.843 8.423 17.497 1.00 95.12 72 PHE A O 1
ATOM 585 N N . SER A 1 73 ? -3.748 8.642 19.540 1.00 92.88 73 SER A N 1
ATOM 586 C CA . SER A 1 73 ? -2.664 9.475 20.074 1.00 92.88 73 SER A CA 1
ATOM 587 C C . SER A 1 73 ? -1.364 8.691 20.270 1.00 92.88 73 SER A C 1
ATOM 589 O O . SER A 1 73 ? -0.282 9.265 20.171 1.00 92.88 73 SER A O 1
ATOM 591 N N . LEU A 1 74 ? -1.461 7.379 20.519 1.00 92.88 74 LEU A N 1
ATOM 592 C CA . LEU A 1 74 ? -0.328 6.463 20.695 1.00 92.88 74 LEU A CA 1
ATOM 593 C C . LEU A 1 74 ? -0.415 5.275 19.714 1.00 92.88 74 LEU A C 1
ATOM 595 O O . LEU A 1 74 ? -0.976 5.396 18.627 1.00 92.88 74 LEU A O 1
ATOM 599 N N . GLU A 1 75 ? 0.220 4.142 20.042 1.00 94.75 75 GLU A N 1
ATOM 600 C CA . GLU A 1 75 ? 0.257 2.961 19.168 1.00 94.75 75 GLU A CA 1
ATOM 601 C C . GLU A 1 75 ? -1.151 2.396 18.928 1.00 94.75 75 GLU A C 1
ATOM 603 O O . GLU A 1 75 ? -1.908 2.169 19.874 1.00 94.75 75 GLU A O 1
ATOM 608 N N . ALA A 1 76 ? -1.463 2.119 17.662 1.00 96.56 76 ALA A N 1
ATOM 609 C CA . ALA A 1 76 ? -2.652 1.394 17.236 1.00 96.56 76 ALA A CA 1
ATOM 610 C C . ALA A 1 76 ? -2.241 -0.019 16.783 1.00 96.56 76 ALA A C 1
ATOM 612 O O . ALA A 1 76 ? -1.655 -0.204 15.714 1.00 96.56 76 ALA A O 1
ATOM 613 N N . ASP A 1 77 ? -2.498 -1.027 17.618 1.00 97.75 77 ASP A N 1
ATOM 614 C CA . ASP A 1 77 ? -2.080 -2.416 17.395 1.00 97.75 77 ASP A CA 1
ATOM 615 C C . ASP A 1 77 ? -3.251 -3.260 16.883 1.00 97.75 77 ASP A C 1
ATOM 617 O O . ASP A 1 77 ? -4.064 -3.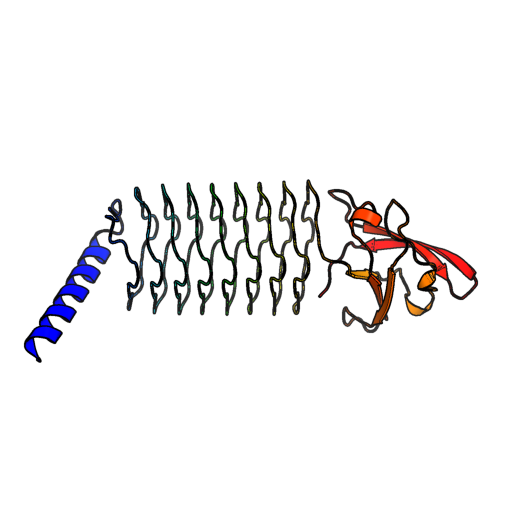741 17.668 1.00 97.75 77 ASP A O 1
ATOM 6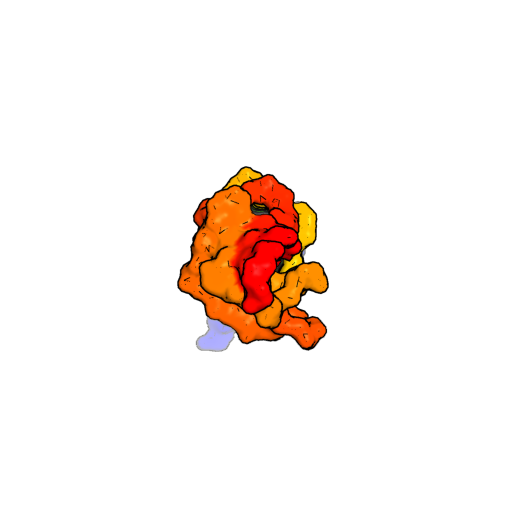21 N N . PHE A 1 78 ? -3.300 -3.486 15.574 1.00 98.56 78 PHE A N 1
ATOM 622 C CA . PHE A 1 78 ? -4.248 -4.358 14.873 1.00 98.56 78 PHE A CA 1
ATOM 623 C C . PHE A 1 78 ? -3.596 -5.670 14.414 1.00 98.56 78 PHE A C 1
ATOM 625 O O . PHE A 1 78 ? -4.089 -6.347 13.506 1.00 98.56 78 PHE A O 1
ATOM 632 N N . ARG A 1 79 ? -2.466 -6.065 15.014 1.00 98.69 79 ARG A N 1
ATOM 633 C CA . ARG A 1 79 ? -1.749 -7.271 14.592 1.00 98.69 79 ARG A CA 1
ATOM 634 C C . ARG A 1 79 ? -2.642 -8.493 14.661 1.00 98.69 79 ARG A C 1
ATOM 636 O O . ARG A 1 79 ? -3.235 -8.785 15.698 1.00 98.69 79 ARG A O 1
ATOM 643 N N . ARG A 1 80 ? -2.664 -9.265 13.576 1.00 98.62 80 ARG A N 1
ATOM 644 C CA . ARG A 1 80 ? -3.491 -10.479 13.450 1.00 98.62 80 ARG A CA 1
ATOM 645 C C . ARG A 1 80 ? -4.994 -10.241 13.670 1.00 98.62 80 ARG A C 1
ATOM 647 O O . ARG A 1 80 ? -5.720 -11.213 13.864 1.00 98.62 80 ARG A O 1
ATOM 654 N N . ALA A 1 81 ? -5.461 -8.991 13.645 1.00 98.69 81 ALA A N 1
ATOM 655 C CA . ALA A 1 81 ? -6.886 -8.704 13.672 1.00 98.69 81 ALA A CA 1
ATOM 656 C C . ALA A 1 81 ? -7.547 -9.258 12.403 1.00 98.69 81 ALA A C 1
ATOM 658 O O . ALA A 1 81 ? -6.938 -9.279 11.328 1.00 98.69 81 ALA A O 1
ATOM 659 N N . THR A 1 82 ? -8.782 -9.728 12.531 1.00 98.88 82 THR A N 1
ATOM 660 C CA . THR A 1 82 ? -9.577 -10.226 11.407 1.00 98.88 82 THR A CA 1
ATOM 661 C C . THR A 1 82 ? -10.824 -9.373 11.251 1.00 98.88 82 THR A C 1
ATOM 663 O O . THR A 1 82 ? -11.671 -9.349 12.138 1.00 98.88 82 THR A O 1
ATOM 666 N N . PHE A 1 83 ? -10.951 -8.717 10.104 1.00 98.75 83 PHE A N 1
ATOM 667 C CA . PHE A 1 83 ? -12.145 -7.997 9.682 1.00 98.75 83 PHE A CA 1
ATOM 668 C C . PHE A 1 83 ? -12.889 -8.881 8.682 1.00 98.75 83 PHE A C 1
ATOM 670 O O . PHE A 1 83 ? -12.367 -9.166 7.601 1.00 98.75 83 PHE A O 1
ATOM 677 N N . GLN A 1 84 ? -14.040 -9.427 9.076 1.00 98.62 84 GLN A N 1
ATOM 678 C CA . GLN A 1 84 ? -14.808 -10.344 8.227 1.00 98.62 84 GLN A CA 1
ATOM 679 C C . GLN A 1 84 ? -15.590 -9.593 7.149 1.00 98.62 84 GLN A C 1
ATOM 681 O O . GLN A 1 84 ? -15.628 -10.053 6.014 1.00 98.62 84 GLN A O 1
ATOM 686 N N . GLU A 1 85 ? -16.107 -8.418 7.498 1.00 98.50 85 GLU A N 1
ATOM 687 C CA . GLU A 1 85 ? -16.735 -7.466 6.580 1.00 98.50 85 GLU A CA 1
ATOM 688 C C . GLU A 1 85 ? -15.827 -6.235 6.387 1.00 98.50 85 GLU A C 1
ATOM 690 O O . GLU A 1 85 ? -14.610 -6.309 6.597 1.00 98.50 85 GLU A O 1
ATOM 695 N N . ASN A 1 86 ? -16.394 -5.103 5.961 1.00 98.56 86 ASN A N 1
ATOM 696 C CA . ASN A 1 86 ? -15.640 -3.883 5.681 1.00 98.56 86 ASN A CA 1
ATOM 697 C C . ASN A 1 86 ? -14.990 -3.289 6.941 1.00 98.56 86 ASN A C 1
ATOM 699 O O . ASN A 1 86 ? -15.593 -3.246 8.014 1.00 98.56 86 ASN A O 1
ATOM 703 N N . ALA A 1 87 ? -13.774 -2.769 6.781 1.00 98.69 87 ALA A N 1
ATOM 704 C CA . ALA A 1 87 ? -13.064 -2.019 7.811 1.00 98.69 87 ALA A CA 1
ATOM 705 C C . ALA A 1 87 ? -12.745 -0.605 7.309 1.00 98.69 87 ALA A C 1
ATOM 707 O O . ALA A 1 87 ? -11.949 -0.428 6.380 1.00 98.69 87 ALA A O 1
ATOM 708 N N . GLY A 1 88 ? -13.386 0.395 7.910 1.00 98.69 88 GLY A N 1
ATOM 709 C CA . GLY A 1 88 ? -13.257 1.800 7.543 1.00 98.69 88 GLY A CA 1
ATOM 710 C C . GLY A 1 88 ? -12.245 2.534 8.413 1.00 98.69 88 GLY A C 1
ATOM 711 O O . GLY A 1 88 ? -12.472 2.693 9.597 1.00 98.69 88 GLY A O 1
ATOM 712 N N . PHE A 1 89 ? -11.162 3.038 7.833 1.00 98.69 89 PHE A N 1
ATOM 713 C CA . PHE A 1 89 ? -10.148 3.899 8.466 1.00 98.69 89 PHE A CA 1
ATOM 714 C C . PHE A 1 89 ? -10.023 5.253 7.755 1.00 98.69 89 PHE A C 1
ATOM 716 O O . PHE A 1 89 ? -9.019 5.946 7.901 1.00 98.69 89 PHE A O 1
ATOM 723 N N . ARG A 1 90 ? -11.018 5.625 6.941 1.00 98.69 90 ARG A N 1
ATOM 724 C CA . ARG A 1 90 ? -10.993 6.877 6.183 1.00 98.69 90 ARG A CA 1
ATOM 725 C C . ARG A 1 90 ? -10.833 8.067 7.129 1.00 98.69 90 ARG A C 1
ATOM 727 O O . ARG A 1 90 ? -11.493 8.097 8.163 1.00 98.69 90 ARG A O 1
ATOM 734 N N . ASP A 1 91 ? -9.973 9.019 6.788 1.00 98.38 91 ASP A N 1
ATOM 735 C CA . ASP A 1 91 ? -9.704 10.219 7.598 1.00 98.38 91 ASP A CA 1
ATOM 736 C C . ASP A 1 91 ? -9.160 9.927 9.017 1.00 98.38 91 ASP A C 1
ATOM 738 O O . ASP A 1 91 ? -9.071 10.831 9.846 1.00 98.38 91 ASP A O 1
ATOM 742 N N . ALA A 1 92 ? -8.799 8.675 9.335 1.00 98.50 92 ALA A N 1
ATOM 743 C CA . ALA A 1 92 ? -8.224 8.332 10.631 1.00 98.50 92 ALA A CA 1
ATOM 744 C C . ALA A 1 92 ? -6.811 8.913 10.767 1.00 98.50 92 ALA A C 1
ATOM 746 O O . ALA A 1 92 ? -6.031 8.910 9.812 1.00 98.50 92 ALA A O 1
ATOM 747 N N . VAL A 1 93 ? -6.455 9.351 11.973 1.00 98.75 93 VAL A N 1
ATOM 748 C CA . VAL A 1 93 ? -5.130 9.900 12.281 1.00 98.75 93 VAL A CA 1
ATOM 749 C C . VAL A 1 93 ? -4.450 9.019 13.317 1.00 98.75 93 VAL A C 1
ATOM 751 O O . VAL A 1 93 ? -4.928 8.897 14.443 1.00 98.75 93 VAL A O 1
ATOM 754 N N . ILE A 1 94 ? -3.318 8.415 12.954 1.00 98.00 94 ILE A N 1
ATOM 755 C CA . ILE A 1 94 ? -2.489 7.629 13.868 1.00 98.00 94 ILE A CA 1
ATOM 756 C C . ILE A 1 94 ? -1.186 8.387 14.119 1.00 98.00 94 ILE A C 1
ATOM 758 O O . ILE A 1 94 ? -0.302 8.434 13.263 1.00 98.00 94 ILE A O 1
ATOM 762 N N . SER A 1 95 ? -1.062 8.974 15.310 1.00 97.06 95 SER A N 1
ATOM 763 C CA . SER A 1 95 ? 0.054 9.854 15.683 1.00 97.06 95 SER A CA 1
ATOM 764 C C . SER A 1 95 ? 1.364 9.103 15.924 1.00 97.06 95 SER A C 1
ATOM 766 O O . SER A 1 95 ? 2.443 9.648 15.699 1.00 97.06 95 SER A O 1
ATOM 768 N N . ALA A 1 96 ? 1.284 7.851 16.375 1.00 96.38 96 ALA A N 1
ATOM 769 C CA . ALA A 1 96 ? 2.441 6.991 16.579 1.00 96.38 96 ALA A CA 1
ATOM 770 C C . ALA A 1 96 ? 2.427 5.824 15.578 1.00 96.38 96 ALA A C 1
ATOM 772 O O . ALA A 1 96 ? 2.101 5.980 14.404 1.00 96.38 96 ALA A O 1
ATOM 773 N N . LYS A 1 97 ? 2.839 4.638 16.018 1.00 97.94 97 LYS A N 1
ATOM 774 C CA . LYS A 1 97 ? 2.917 3.450 15.174 1.00 97.94 97 LYS A CA 1
ATOM 775 C C . LYS A 1 97 ? 1.530 2.847 14.922 1.00 97.94 97 LYS A C 1
ATOM 777 O O . LYS A 1 97 ? 0.791 2.603 15.873 1.00 97.94 97 LYS A O 1
ATOM 782 N N . ALA A 1 98 ? 1.238 2.504 13.670 1.00 98.56 98 ALA A N 1
ATOM 783 C CA . ALA A 1 98 ? 0.093 1.682 13.287 1.00 98.56 98 ALA A CA 1
ATOM 784 C C . ALA A 1 98 ? 0.576 0.289 12.862 1.00 98.56 98 ALA A C 1
ATOM 786 O O . ALA A 1 98 ? 1.356 0.160 11.919 1.00 98.56 98 ALA A O 1
ATOM 787 N N . ASP A 1 99 ? 0.151 -0.764 13.559 1.00 98.81 99 ASP A N 1
ATOM 788 C CA . ASP A 1 99 ? 0.619 -2.131 13.308 1.00 98.81 99 ASP A CA 1
ATOM 789 C C . ASP A 1 99 ? -0.529 -3.047 12.874 1.00 98.81 99 ASP A C 1
ATOM 791 O O . ASP A 1 99 ? -1.277 -3.567 13.696 1.00 98.81 99 ASP A O 1
ATOM 795 N N . PHE A 1 100 ? -0.644 -3.266 11.568 1.00 98.88 100 PHE A N 1
ATOM 796 C CA . PHE A 1 100 ? -1.582 -4.181 10.916 1.00 98.88 100 PHE A CA 1
ATOM 797 C C . PHE A 1 100 ? -0.905 -5.480 10.464 1.00 98.88 100 PHE A C 1
ATOM 799 O O . PHE A 1 100 ? -1.466 -6.210 9.639 1.00 98.88 100 PHE A O 1
ATOM 806 N N . ASP A 1 101 ? 0.294 -5.800 10.965 1.00 98.88 101 ASP A N 1
ATOM 807 C CA . ASP A 1 101 ? 1.008 -7.009 10.559 1.00 98.88 101 ASP A CA 1
ATOM 808 C C . ASP A 1 101 ? 0.122 -8.250 10.679 1.00 98.88 101 ASP A C 1
ATOM 810 O O . ASP A 1 101 ? -0.457 -8.543 11.734 1.00 98.88 101 ASP A O 1
ATOM 814 N N . ARG A 1 102 ? 0.100 -9.049 9.609 1.00 98.81 102 ARG A N 1
ATOM 815 C CA . ARG A 1 102 ? -0.679 -10.294 9.523 1.00 98.81 102 ARG A CA 1
ATOM 816 C C . ARG A 1 102 ? -2.181 -10.115 9.785 1.00 98.81 102 ARG A C 1
ATOM 818 O O . ARG A 1 102 ? -2.850 -11.118 10.025 1.00 98.81 102 ARG A O 1
ATOM 825 N N . ALA A 1 103 ? -2.709 -8.891 9.755 1.00 98.94 103 ALA A N 1
ATOM 826 C CA . ALA A 1 103 ? -4.147 -8.670 9.770 1.00 98.94 103 ALA A CA 1
ATOM 827 C C . ALA A 1 103 ? -4.790 -9.261 8.506 1.00 98.94 103 ALA A C 1
ATOM 829 O O . ALA A 1 103 ? -4.136 -9.428 7.467 1.00 98.94 103 ALA A O 1
ATOM 830 N N . ILE A 1 104 ? -6.068 -9.608 8.607 1.00 98.94 104 ILE A N 1
ATOM 831 C CA . ILE A 1 104 ? -6.855 -10.176 7.515 1.00 98.94 104 ILE A CA 1
ATOM 832 C C . ILE A 1 104 ? -8.082 -9.293 7.313 1.00 98.94 104 ILE A C 1
ATOM 834 O O . ILE A 1 104 ? -8.941 -9.227 8.185 1.00 98.94 104 ILE A O 1
ATOM 838 N N . PHE A 1 105 ? -8.172 -8.665 6.147 1.00 98.88 105 PHE A N 1
ATOM 839 C CA . PHE A 1 105 ? -9.346 -7.945 5.667 1.00 98.88 105 PHE A CA 1
ATOM 840 C C . PHE A 1 105 ? -10.060 -8.863 4.678 1.00 98.88 105 PHE A C 1
ATOM 842 O O . PHE A 1 105 ? -9.551 -9.113 3.584 1.00 98.88 105 PHE A O 1
ATOM 849 N N . SER A 1 106 ? -11.157 -9.482 5.118 1.00 98.56 106 SER A N 1
ATOM 850 C CA . SER A 1 106 ? -11.966 -10.364 4.271 1.00 98.56 106 SER A CA 1
ATOM 851 C C . SER A 1 106 ? -12.952 -9.571 3.419 1.00 98.56 106 SER A C 1
ATOM 853 O O . SER A 1 106 ? -13.105 -9.925 2.256 1.00 98.56 106 SER A O 1
ATOM 855 N N . GLY A 1 107 ? -13.532 -8.498 3.968 1.00 97.19 107 GLY A N 1
ATOM 856 C CA . GLY A 1 107 ? -14.151 -7.418 3.199 1.00 97.19 107 GLY A CA 1
ATOM 857 C C . GLY A 1 107 ? -13.149 -6.314 2.841 1.00 97.19 107 GLY A C 1
ATOM 858 O O . GLY A 1 107 ? -11.936 -6.466 3.027 1.00 97.19 107 GLY A O 1
ATOM 859 N N . GLY A 1 108 ? -13.660 -5.189 2.336 1.00 98.12 108 GLY A N 1
ATOM 860 C CA . GLY A 1 108 ? -12.842 -4.064 1.891 1.00 98.12 108 GLY A CA 1
ATOM 861 C C . GLY A 1 108 ? -12.119 -3.352 3.040 1.00 98.12 108 GLY A C 1
ATOM 862 O O . GLY A 1 108 ? -12.708 -3.077 4.089 1.00 98.12 108 GLY A O 1
ATOM 863 N N . GLY A 1 109 ? -10.842 -3.029 2.834 1.00 98.69 109 GLY A N 1
ATOM 864 C CA . GLY A 1 109 ? -10.044 -2.189 3.730 1.00 98.69 109 GLY A CA 1
ATOM 865 C C . GLY A 1 109 ? -9.945 -0.762 3.194 1.00 98.69 109 GLY A C 1
ATOM 866 O O . GLY A 1 109 ? -9.347 -0.543 2.140 1.00 98.69 109 GLY A O 1
ATOM 867 N N . TRP A 1 110 ? -10.508 0.209 3.914 1.00 98.81 110 TRP A N 1
ATOM 868 C CA . TRP A 1 110 ? -10.669 1.586 3.435 1.00 98.81 110 TRP A CA 1
ATOM 869 C C . TRP A 1 110 ? -9.830 2.570 4.254 1.00 98.81 110 TRP A C 1
ATOM 871 O O . TRP A 1 110 ? -10.284 3.083 5.266 1.00 98.81 110 TRP A O 1
ATOM 881 N N . PHE A 1 111 ? -8.621 2.870 3.799 1.00 98.81 111 PHE A N 1
ATOM 882 C CA . PHE A 1 111 ? -7.644 3.772 4.426 1.00 98.81 111 PHE A CA 1
ATOM 883 C C . PHE A 1 111 ? -7.472 5.096 3.669 1.00 98.81 111 PHE A C 1
ATOM 885 O O . PHE A 1 111 ? -6.477 5.792 3.860 1.00 98.81 111 PHE A O 1
ATOM 892 N N . GLY A 1 112 ? -8.380 5.433 2.751 1.00 98.62 112 GLY A N 1
ATOM 893 C CA . GLY A 1 112 ? -8.240 6.662 1.976 1.00 98.62 112 GLY A CA 1
ATOM 894 C C . GLY A 1 112 ? -8.278 7.900 2.867 1.00 98.62 112 GLY A C 1
ATOM 895 O O . GLY A 1 112 ? -9.028 7.943 3.837 1.00 98.62 112 GLY A O 1
ATOM 896 N N . GLU A 1 113 ? -7.438 8.883 2.556 1.00 98.69 113 GLU A N 1
ATOM 897 C CA . GLU A 1 113 ? -7.274 10.116 3.347 1.00 98.69 113 GLU A CA 1
ATOM 898 C C . GLU A 1 113 ? -6.831 9.882 4.814 1.00 98.69 113 GLU A C 1
ATOM 900 O O . GLU A 1 113 ? -6.749 10.824 5.598 1.00 98.69 113 GLU A O 1
ATOM 905 N N . ALA A 1 114 ? -6.482 8.646 5.200 1.00 98.81 114 ALA A N 1
ATOM 906 C CA . ALA A 1 114 ? -5.897 8.361 6.507 1.00 98.81 114 ALA A CA 1
ATOM 907 C C . ALA A 1 114 ? -4.472 8.923 6.607 1.00 98.81 114 ALA A C 1
ATOM 909 O O . ALA A 1 114 ? -3.716 8.913 5.632 1.00 98.81 114 ALA A O 1
ATOM 910 N N . THR A 1 115 ? -4.087 9.361 7.803 1.00 98.94 115 THR A N 1
ATOM 911 C CA . THR A 1 115 ? -2.761 9.915 8.094 1.00 98.94 115 THR A CA 1
ATOM 912 C C . THR A 1 115 ? -2.040 9.057 9.129 1.00 98.94 115 THR A C 1
ATOM 914 O O . THR A 1 115 ? -2.484 8.917 10.269 1.00 98.94 115 THR A O 1
ATOM 917 N N . PHE A 1 116 ? -0.894 8.504 8.742 1.00 98.81 116 PHE A N 1
ATOM 918 C CA . PHE A 1 116 ? 0.003 7.728 9.590 1.00 98.81 116 PHE A CA 1
ATOM 919 C C . PHE A 1 116 ? 1.254 8.556 9.883 1.00 98.81 116 PHE A C 1
ATOM 921 O O . PHE A 1 116 ? 2.184 8.585 9.080 1.00 98.81 116 PHE A O 1
ATOM 928 N N . CYS A 1 117 ? 1.289 9.241 11.024 1.00 98.38 117 CYS A N 1
ATOM 929 C CA . CYS A 1 117 ? 2.420 10.097 11.395 1.00 98.38 117 CYS A CA 1
ATOM 930 C C . CYS A 1 117 ? 3.659 9.278 11.789 1.00 98.38 117 CYS A C 1
ATOM 932 O O . CYS A 1 117 ? 4.787 9.692 11.532 1.00 98.38 117 CYS A O 1
ATOM 934 N N . GLY A 1 118 ? 3.456 8.120 12.425 1.00 97.62 118 GLY A N 1
ATOM 935 C CA . GLY A 1 118 ? 4.512 7.155 12.717 1.00 97.62 118 GLY A CA 1
ATOM 936 C C . GLY A 1 118 ? 4.538 5.989 11.729 1.00 97.62 118 GLY A C 1
ATOM 937 O O . GLY A 1 118 ? 3.840 5.969 10.718 1.00 97.62 118 GLY A O 1
ATOM 938 N N . ASN A 1 119 ? 5.372 4.989 12.025 1.00 98.69 119 ASN A N 1
ATOM 939 C CA . ASN A 1 119 ? 5.543 3.836 11.140 1.00 98.69 119 ASN A CA 1
ATOM 940 C C . ASN A 1 119 ? 4.221 3.077 10.941 1.00 98.69 119 ASN A C 1
ATOM 942 O O . ASN A 1 119 ? 3.568 2.710 11.922 1.00 98.69 119 ASN A O 1
ATOM 946 N N . ALA A 1 120 ? 3.896 2.755 9.690 1.00 98.81 120 ALA A N 1
ATOM 947 C CA . ALA A 1 120 ? 2.714 1.988 9.317 1.00 98.81 120 ALA A CA 1
ATOM 948 C C . ALA A 1 120 ? 3.123 0.604 8.795 1.00 98.81 120 ALA A C 1
ATOM 950 O O . ALA A 1 120 ? 3.768 0.465 7.751 1.00 98.81 120 ALA A O 1
ATOM 951 N N . TRP A 1 121 ? 2.799 -0.450 9.539 1.00 98.88 121 TRP A N 1
ATOM 952 C CA . TRP A 1 121 ? 3.214 -1.813 9.212 1.00 98.88 121 TRP A CA 1
ATOM 953 C C . TRP A 1 121 ? 2.033 -2.650 8.737 1.00 98.88 121 TRP A C 1
ATOM 955 O O . TRP A 1 121 ? 1.096 -2.897 9.480 1.00 98.88 121 TRP A O 1
ATOM 965 N N . PHE A 1 122 ? 2.129 -3.138 7.506 1.00 98.88 122 PHE A N 1
ATOM 966 C CA . PHE A 1 122 ? 1.181 -4.034 6.847 1.00 98.88 122 PHE A CA 1
ATOM 967 C C . PHE A 1 122 ? 1.893 -5.313 6.374 1.00 98.88 122 PHE A C 1
ATOM 969 O O . PHE A 1 122 ? 1.572 -5.895 5.332 1.00 98.88 122 PHE A O 1
ATOM 976 N N . ARG A 1 123 ? 2.931 -5.766 7.094 1.00 98.81 123 ARG A N 1
ATOM 977 C CA . ARG A 1 123 ? 3.743 -6.896 6.628 1.00 98.81 123 ARG A CA 1
ATOM 978 C C . ARG A 1 123 ? 2.926 -8.172 6.750 1.00 98.81 123 ARG A C 1
ATOM 980 O O . ARG A 1 123 ? 2.382 -8.488 7.811 1.00 98.81 123 ARG A O 1
ATOM 987 N N . LYS A 1 124 ? 2.893 -8.964 5.676 1.00 98.62 124 LYS A N 1
ATOM 988 C CA . LYS A 1 124 ? 2.095 -10.203 5.600 1.00 98.62 124 LYS A CA 1
ATOM 989 C C . LYS A 1 124 ? 0.592 -9.992 5.847 1.00 98.62 124 LYS A C 1
ATOM 991 O O . LYS A 1 124 ? -0.097 -10.959 6.176 1.00 98.62 124 LYS A O 1
ATOM 996 N N . THR A 1 125 ? 0.092 -8.764 5.720 1.00 98.88 125 THR A N 1
ATOM 997 C CA . THR A 1 125 ? -1.343 -8.461 5.762 1.00 98.88 125 THR A CA 1
ATOM 998 C C . THR A 1 125 ? -2.022 -9.047 4.530 1.00 98.88 125 THR A C 1
ATOM 1000 O O . THR A 1 125 ? -1.417 -9.139 3.461 1.00 98.88 125 THR A O 1
ATOM 1003 N N . ARG A 1 126 ? -3.265 -9.497 4.687 1.00 98.94 126 ARG A N 1
ATOM 1004 C CA . ARG A 1 126 ? -4.059 -10.083 3.607 1.00 98.94 126 ARG A CA 1
ATOM 1005 C C . ARG A 1 126 ? -5.305 -9.246 3.378 1.00 98.94 126 ARG A C 1
ATOM 1007 O O . ARG A 1 126 ? -6.195 -9.265 4.220 1.00 98.94 126 ARG A O 1
ATOM 1014 N N . PHE A 1 127 ? -5.367 -8.579 2.237 1.00 98.81 127 PHE A N 1
ATOM 1015 C CA . PHE A 1 127 ? -6.567 -7.937 1.717 1.00 98.81 127 PHE A CA 1
ATOM 1016 C C . PHE A 1 127 ? -7.200 -8.892 0.711 1.00 98.81 127 PHE A C 1
ATOM 1018 O O . PHE A 1 127 ? -6.621 -9.157 -0.340 1.00 98.81 127 PHE A O 1
ATOM 1025 N N . ARG A 1 128 ? -8.324 -9.512 1.075 1.00 98.56 128 ARG A N 1
ATOM 1026 C CA . ARG A 1 128 ? -9.020 -10.486 0.216 1.00 98.56 128 ARG A CA 1
ATOM 1027 C C . ARG A 1 128 ? -10.002 -9.830 -0.750 1.00 98.56 128 ARG A C 1
ATOM 1029 O O . ARG A 1 128 ? -10.366 -10.460 -1.734 1.00 98.56 128 ARG A O 1
ATOM 1036 N N . ASP A 1 129 ? -10.371 -8.593 -0.462 1.00 98.38 129 ASP A N 1
ATOM 1037 C CA . ASP A 1 129 ? -11.198 -7.723 -1.289 1.00 98.38 129 ASP A CA 1
ATOM 1038 C C . ASP A 1 129 ? -10.423 -6.416 -1.568 1.00 98.38 129 ASP A C 1
ATOM 1040 O O . ASP A 1 129 ? -9.194 -6.379 -1.423 1.00 98.38 129 ASP A O 1
ATOM 1044 N N . VAL A 1 130 ? -11.122 -5.357 -1.974 1.00 98.44 130 VAL A N 1
ATOM 1045 C CA . VAL A 1 130 ? -10.578 -4.030 -2.268 1.00 98.44 130 VAL A CA 1
ATOM 1046 C C . VAL A 1 130 ? -9.736 -3.492 -1.107 1.00 98.44 130 VAL A C 1
ATOM 1048 O O . VAL A 1 130 ? -10.144 -3.516 0.057 1.00 98.44 130 VAL A O 1
ATOM 1051 N N . ALA A 1 131 ? -8.570 -2.942 -1.440 1.00 98.75 131 ALA A N 1
ATOM 1052 C CA . ALA A 1 131 ? -7.701 -2.225 -0.517 1.00 98.75 131 ALA A CA 1
ATOM 1053 C C . ALA A 1 131 ? -7.483 -0.793 -1.021 1.00 98.75 131 ALA A C 1
ATOM 1055 O O . ALA A 1 131 ? -6.748 -0.549 -1.981 1.00 98.75 131 ALA A O 1
ATOM 1056 N N . TRP A 1 132 ? -8.134 0.172 -0.379 1.00 98.75 132 TRP A N 1
ATOM 1057 C CA . TRP A 1 132 ? -8.099 1.566 -0.805 1.00 98.75 132 TRP A CA 1
ATOM 1058 C C . TRP A 1 132 ? -7.260 2.417 0.146 1.00 98.75 132 TRP A C 1
ATOM 1060 O O . TRP A 1 132 ? -7.633 2.610 1.293 1.00 98.75 132 TRP A O 1
ATOM 1070 N N . PHE A 1 133 ? -6.158 2.971 -0.351 1.00 98.81 133 PHE A N 1
ATOM 1071 C CA . PHE A 1 133 ? -5.266 3.919 0.328 1.00 98.81 133 PHE A CA 1
ATOM 1072 C C . PHE A 1 133 ? -5.196 5.254 -0.430 1.00 98.81 133 PHE A C 1
ATOM 1074 O O . PHE A 1 133 ? -4.198 5.969 -0.357 1.00 98.81 133 PHE A O 1
ATOM 1081 N N . GLY A 1 134 ? -6.219 5.582 -1.226 1.00 98.56 134 GLY A N 1
ATOM 1082 C CA . GLY A 1 134 ? -6.212 6.792 -2.045 1.00 98.56 134 GLY A CA 1
ATOM 1083 C C . GLY A 1 134 ? -6.041 8.045 -1.187 1.00 98.56 134 GLY A C 1
ATOM 1084 O O . GLY A 1 134 ? -6.776 8.225 -0.220 1.00 98.56 134 GLY A O 1
ATOM 1085 N N . LYS A 1 135 ? -5.082 8.907 -1.533 1.00 98.69 135 LYS A N 1
ATOM 1086 C CA . LYS A 1 135 ? -4.711 10.105 -0.758 1.00 98.69 135 LYS A CA 1
ATOM 1087 C C . LYS A 1 135 ? -4.281 9.840 0.693 1.00 98.69 135 LYS A C 1
ATOM 1089 O O . LYS A 1 135 ? -4.258 10.775 1.487 1.00 98.69 135 LYS A O 1
ATOM 1094 N N . ALA A 1 136 ? -3.966 8.599 1.063 1.00 98.88 136 ALA A N 1
ATOM 1095 C CA . ALA A 1 136 ? -3.403 8.321 2.380 1.00 98.88 136 ALA A CA 1
ATOM 1096 C C . ALA A 1 136 ? -2.014 8.963 2.506 1.00 98.88 136 ALA A C 1
ATOM 1098 O O . ALA A 1 136 ? -1.246 8.996 1.540 1.00 98.88 136 ALA A O 1
ATOM 1099 N N . HIS A 1 137 ? -1.681 9.444 3.700 1.00 98.94 137 HIS A N 1
ATOM 1100 C CA . HIS A 1 137 ? -0.382 10.033 4.009 1.00 98.94 137 HIS A CA 1
ATOM 1101 C C . HIS A 1 137 ? 0.377 9.150 4.996 1.00 98.94 137 HIS A C 1
ATOM 1103 O O . HIS A 1 137 ? -0.105 8.862 6.089 1.00 98.94 137 HIS A O 1
ATOM 1109 N N . PHE A 1 138 ? 1.572 8.716 4.611 1.00 98.88 138 PHE A N 1
ATOM 1110 C CA . PHE A 1 138 ? 2.497 7.958 5.443 1.00 98.88 138 PHE A CA 1
ATOM 1111 C C . PHE A 1 138 ? 3.708 8.840 5.761 1.00 98.88 138 PHE A C 1
ATOM 1113 O O . PHE A 1 138 ? 4.636 8.939 4.960 1.00 98.88 138 PHE A O 1
ATOM 1120 N N . GLY A 1 139 ? 3.693 9.486 6.928 1.00 98.50 139 GLY A N 1
ATOM 1121 C CA . GLY A 1 139 ? 4.727 10.426 7.374 1.00 98.50 139 GLY A CA 1
ATOM 1122 C C . GLY A 1 139 ? 6.049 9.770 7.798 1.00 98.50 139 GLY A C 1
ATOM 1123 O O . GLY A 1 139 ? 7.069 10.445 7.914 1.00 98.50 139 GLY A O 1
ATOM 1124 N N . ALA A 1 140 ? 6.051 8.453 8.014 1.00 98.56 140 ALA A N 1
ATOM 1125 C CA . ALA A 1 140 ? 7.239 7.653 8.313 1.00 98.56 140 ALA A CA 1
ATOM 1126 C C . ALA A 1 140 ? 7.281 6.385 7.436 1.00 98.56 140 ALA A C 1
ATOM 1128 O O . ALA A 1 140 ? 6.644 6.329 6.385 1.00 98.56 140 ALA A O 1
ATOM 1129 N N . ASP A 1 141 ? 8.036 5.354 7.837 1.00 98.69 141 ASP A N 1
ATOM 1130 C CA . ASP A 1 141 ? 8.154 4.122 7.049 1.00 98.69 141 ASP A CA 1
ATOM 1131 C C . ASP A 1 141 ? 6.797 3.412 6.900 1.00 98.69 141 ASP A C 1
ATOM 1133 O O . ASP A 1 141 ? 6.151 3.056 7.894 1.00 98.69 141 ASP A O 1
ATOM 1137 N N . ALA A 1 142 ? 6.433 3.088 5.659 1.00 98.75 142 ALA A N 1
ATOM 1138 C CA . ALA A 1 142 ? 5.274 2.271 5.321 1.00 98.75 142 ALA A CA 1
ATOM 1139 C C . ALA A 1 142 ? 5.730 0.915 4.767 1.00 98.75 142 ALA A C 1
ATOM 1141 O O . ALA A 1 142 ? 6.385 0.835 3.727 1.00 98.75 142 ALA A O 1
ATOM 1142 N N . ARG A 1 143 ? 5.401 -0.181 5.459 1.00 98.62 143 ARG A N 1
ATOM 1143 C CA . ARG A 1 143 ? 5.909 -1.523 5.119 1.00 98.62 143 ARG A CA 1
ATOM 1144 C C . ARG A 1 143 ? 4.793 -2.489 4.763 1.00 98.62 143 ARG A C 1
ATOM 1146 O O . ARG A 1 143 ? 4.172 -3.073 5.643 1.00 98.62 143 ARG A O 1
ATOM 1153 N N . PHE A 1 144 ? 4.641 -2.750 3.475 1.00 98.56 144 PHE A N 1
ATOM 1154 C CA . PHE A 1 144 ? 3.750 -3.737 2.863 1.00 98.56 144 PHE A CA 1
ATOM 1155 C C . PHE A 1 144 ? 4.487 -5.018 2.446 1.00 98.56 144 PHE A C 1
ATOM 1157 O O . PHE A 1 144 ? 3.988 -5.806 1.643 1.00 98.56 144 PHE A O 1
ATOM 1164 N N . ARG A 1 145 ? 5.689 -5.263 2.980 1.00 96.88 145 ARG A N 1
ATOM 1165 C CA . ARG A 1 145 ? 6.496 -6.436 2.629 1.00 96.88 145 ARG A CA 1
ATOM 1166 C C . ARG A 1 145 ? 5.708 -7.741 2.784 1.00 96.88 145 ARG A C 1
ATOM 1168 O O . ARG A 1 145 ? 5.229 -8.068 3.876 1.00 96.88 145 ARG A O 1
ATOM 1175 N N . THR A 1 146 ? 5.629 -8.530 1.712 1.00 96.31 146 THR A N 1
ATOM 1176 C CA . THR A 1 146 ? 4.859 -9.793 1.681 1.00 96.31 146 THR A CA 1
ATOM 1177 C C . THR A 1 146 ? 3.355 -9.623 1.961 1.00 96.31 146 THR A C 1
ATOM 1179 O O . THR A 1 146 ? 2.686 -10.595 2.307 1.00 96.31 146 THR A O 1
ATOM 1182 N N . ALA A 1 147 ? 2.806 -8.409 1.854 1.00 98.56 147 ALA A N 1
ATOM 1183 C CA . ALA A 1 147 ? 1.361 -8.208 1.861 1.00 98.56 147 ALA A CA 1
ATOM 1184 C C . ALA A 1 147 ? 0.738 -8.856 0.619 1.00 98.56 147 ALA A C 1
ATOM 1186 O O . ALA A 1 147 ? 1.340 -8.863 -0.455 1.00 98.56 147 ALA A O 1
ATOM 1187 N N . ALA A 1 148 ? -0.458 -9.411 0.772 1.00 98.06 148 ALA A N 1
ATOM 1188 C CA . ALA A 1 148 ? -1.202 -10.013 -0.321 1.00 98.06 148 ALA A CA 1
ATOM 1189 C C . ALA A 1 148 ? -2.500 -9.242 -0.540 1.00 98.06 148 ALA A C 1
ATOM 1191 O O . ALA A 1 148 ? -3.341 -9.188 0.356 1.00 98.06 148 ALA A O 1
ATOM 1192 N N . PHE A 1 149 ? -2.648 -8.684 -1.733 1.00 97.88 149 PHE A N 1
ATOM 1193 C CA . PHE A 1 149 ? -3.823 -7.974 -2.201 1.00 97.88 149 PHE A CA 1
ATOM 1194 C C . PHE A 1 149 ? -4.505 -8.814 -3.279 1.00 97.88 149 PHE A C 1
ATOM 1196 O O . PHE A 1 149 ? -3.963 -8.995 -4.368 1.00 97.88 149 PHE A O 1
ATOM 1203 N N . ALA A 1 150 ? -5.648 -9.407 -2.950 1.00 96.31 150 ALA A N 1
ATOM 1204 C CA . ALA A 1 150 ? -6.395 -10.255 -3.871 1.00 96.31 150 ALA A CA 1
ATOM 1205 C C . ALA A 1 150 ? -7.367 -9.448 -4.747 1.00 96.31 150 ALA A C 1
ATOM 1207 O O . ALA A 1 150 ? -7.544 -9.796 -5.912 1.00 96.31 150 ALA A O 1
ATOM 1208 N N . GLY A 1 151 ? -7.972 -8.392 -4.191 1.00 93.06 151 GLY A N 1
ATOM 1209 C CA . GLY A 1 151 ? -8.838 -7.456 -4.908 1.00 93.06 151 GLY A CA 1
ATOM 1210 C C . GLY A 1 151 ? -8.101 -6.214 -5.410 1.00 93.06 151 GLY A C 1
ATOM 1211 O O . GLY A 1 151 ? -6.874 -6.107 -5.299 1.00 93.06 151 GLY A O 1
ATOM 1212 N N . ASP A 1 152 ? -8.866 -5.276 -5.972 1.00 94.81 152 ASP A N 1
ATOM 1213 C CA . ASP A 1 152 ? -8.320 -4.034 -6.517 1.00 94.81 152 ASP A CA 1
ATOM 1214 C C . ASP A 1 152 ? -7.651 -3.205 -5.416 1.00 94.81 152 ASP A C 1
ATOM 1216 O O . ASP A 1 152 ? -8.174 -3.019 -4.315 1.00 94.81 152 ASP A O 1
ATOM 1220 N N . THR A 1 153 ? -6.461 -2.707 -5.719 1.00 96.88 153 THR A N 1
ATOM 1221 C CA . THR A 1 153 ? -5.613 -1.956 -4.802 1.00 96.88 153 THR A CA 1
ATOM 1222 C C . THR A 1 153 ? -5.379 -0.569 -5.363 1.00 96.88 153 THR A C 1
ATOM 1224 O O . THR A 1 153 ? -4.794 -0.407 -6.430 1.00 96.88 153 THR A O 1
ATOM 1227 N N . ALA A 1 154 ? -5.811 0.455 -4.640 1.00 96.31 154 ALA A N 1
ATOM 1228 C CA . ALA A 1 154 ? -5.705 1.830 -5.106 1.00 96.31 154 ALA A CA 1
ATOM 1229 C C . ALA A 1 154 ? -4.968 2.686 -4.078 1.00 96.31 154 ALA A C 1
ATOM 1231 O O . ALA A 1 154 ? -5.507 3.011 -3.026 1.00 96.31 154 ALA A O 1
ATOM 1232 N N . LEU A 1 155 ? -3.746 3.083 -4.421 1.00 97.19 155 LEU A N 1
ATOM 1233 C CA . LEU A 1 155 ? -2.889 4.024 -3.697 1.00 97.19 155 LEU A CA 1
ATOM 1234 C C . LEU A 1 155 ? -2.787 5.359 -4.447 1.00 97.19 155 LEU A C 1
ATOM 1236 O O . LEU A 1 155 ? -1.780 6.062 -4.365 1.00 97.19 155 LEU A O 1
ATOM 1240 N N . ARG A 1 156 ? -3.826 5.701 -5.218 1.00 93.31 156 ARG A N 1
ATOM 1241 C CA . ARG A 1 156 ? -3.835 6.907 -6.042 1.00 93.31 156 ARG A CA 1
ATOM 1242 C C . ARG A 1 156 ? -3.639 8.156 -5.182 1.00 93.31 156 ARG A C 1
ATOM 1244 O O . ARG A 1 156 ? -4.381 8.347 -4.219 1.00 93.31 156 ARG A O 1
ATOM 1251 N N . ALA A 1 157 ? -2.698 9.015 -5.556 1.00 96.44 157 ALA A N 1
ATOM 1252 C CA . ALA A 1 157 ? -2.332 10.232 -4.835 1.00 96.44 157 ALA A CA 1
ATOM 1253 C C . ALA A 1 157 ? -1.913 10.004 -3.369 1.00 96.44 157 ALA A C 1
ATOM 1255 O O . ALA A 1 157 ? -1.966 10.938 -2.573 1.00 96.44 157 ALA A O 1
ATOM 1256 N N . ALA A 1 158 ? -1.534 8.777 -2.991 1.00 98.62 158 ALA A N 1
ATOM 1257 C CA . ALA A 1 158 ? -0.963 8.512 -1.677 1.00 98.62 158 ALA A CA 1
ATOM 1258 C C . ALA A 1 158 ? 0.450 9.103 -1.582 1.00 98.62 158 ALA A C 1
ATOM 1260 O O . ALA A 1 158 ? 1.209 9.069 -2.553 1.00 98.62 158 ALA A O 1
ATOM 1261 N N . THR A 1 159 ? 0.815 9.597 -0.405 1.00 98.62 159 THR A N 1
ATOM 1262 C CA . THR A 1 159 ? 2.128 10.200 -0.156 1.00 98.62 159 THR A CA 1
ATOM 1263 C C . THR A 1 159 ? 2.888 9.381 0.878 1.00 98.62 159 THR A C 1
ATOM 1265 O O . THR A 1 159 ? 2.356 9.072 1.941 1.00 98.62 159 THR A O 1
ATOM 1268 N N . PHE A 1 160 ? 4.135 9.048 0.565 1.00 98.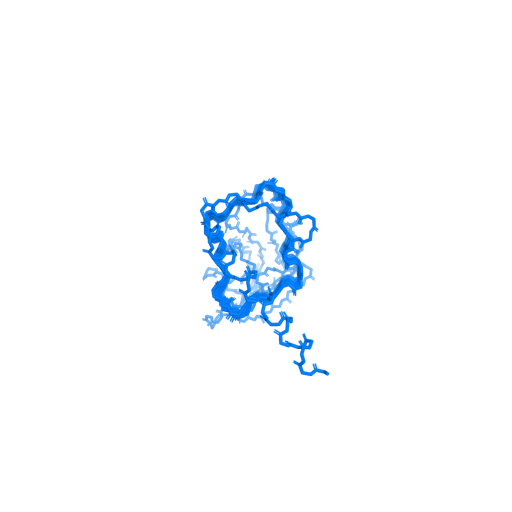50 160 PHE A N 1
ATOM 1269 C CA . PHE A 1 160 ? 5.067 8.312 1.407 1.00 98.50 160 PHE A CA 1
ATOM 1270 C C . PHE A 1 160 ? 6.291 9.183 1.675 1.00 98.50 160 PHE A C 1
ATOM 1272 O O . PHE A 1 160 ? 7.145 9.337 0.800 1.00 98.50 160 PHE A O 1
ATOM 1279 N N . ASP A 1 161 ? 6.380 9.749 2.875 1.00 98.31 161 ASP A N 1
ATOM 1280 C CA . ASP A 1 161 ? 7.499 10.611 3.261 1.00 98.31 161 ASP A CA 1
ATOM 1281 C C . ASP A 1 161 ? 8.734 9.781 3.648 1.00 98.31 161 ASP A C 1
ATOM 1283 O O . ASP A 1 161 ? 9.869 10.157 3.350 1.00 98.31 161 ASP A O 1
ATOM 1287 N N . GLY A 1 162 ? 8.508 8.633 4.300 1.00 95.12 162 GLY A N 1
ATOM 1288 C CA . GLY A 1 162 ? 9.532 7.653 4.668 1.00 95.12 162 GLY A CA 1
ATOM 1289 C C . GLY A 1 162 ? 9.697 6.522 3.649 1.00 95.12 162 GLY A C 1
ATOM 1290 O O . GLY A 1 162 ? 9.198 6.583 2.524 1.00 95.12 162 GLY A O 1
ATOM 1291 N N . ILE A 1 163 ? 10.414 5.460 4.039 1.00 95.19 163 ILE A N 1
ATOM 1292 C CA . ILE A 1 163 ? 10.647 4.313 3.150 1.00 95.19 163 ILE A CA 1
ATOM 1293 C C . ILE A 1 163 ? 9.317 3.613 2.859 1.00 95.19 163 ILE A C 1
ATOM 1295 O O . ILE A 1 163 ? 8.614 3.194 3.781 1.00 95.19 163 ILE A O 1
ATOM 1299 N N . ALA A 1 164 ? 9.018 3.407 1.576 1.00 96.81 164 ALA A N 1
ATOM 1300 C CA . ALA A 1 164 ? 7.860 2.643 1.129 1.00 96.81 164 ALA A CA 1
ATOM 1301 C C . ALA A 1 164 ? 8.295 1.242 0.674 1.00 96.81 164 ALA A C 1
ATOM 1303 O O . ALA A 1 164 ? 8.880 1.070 -0.395 1.00 96.81 164 ALA A O 1
ATOM 1304 N N . GLU A 1 165 ? 8.043 0.218 1.487 1.00 95.88 165 GLU A N 1
ATOM 1305 C CA . GLU A 1 165 ? 8.480 -1.154 1.211 1.00 95.88 165 GLU A CA 1
ATOM 1306 C C . GLU A 1 165 ? 7.314 -2.045 0.761 1.00 95.88 165 GLU A C 1
ATOM 1308 O O . GLU A 1 165 ? 6.539 -2.536 1.576 1.00 95.88 165 GLU A O 1
ATOM 1313 N N . PHE A 1 166 ? 7.252 -2.341 -0.530 1.00 93.69 166 PHE A N 1
ATOM 1314 C CA . PHE A 1 166 ? 6.364 -3.305 -1.188 1.00 93.69 166 PHE A CA 1
ATOM 1315 C C . PHE A 1 166 ? 7.083 -4.595 -1.621 1.00 93.69 166 PHE A C 1
ATOM 1317 O O . PHE A 1 166 ? 6.520 -5.407 -2.354 1.00 93.69 166 PHE A O 1
ATOM 1324 N N . SER A 1 167 ? 8.321 -4.825 -1.174 1.00 84.69 167 SER A N 1
ATOM 1325 C CA . SER A 1 167 ? 9.100 -6.004 -1.563 1.00 84.69 167 SER A CA 1
ATOM 1326 C C . SER A 1 167 ? 8.345 -7.306 -1.274 1.00 84.69 167 SER A C 1
ATOM 1328 O O . SER A 1 167 ? 7.835 -7.519 -0.166 1.00 84.69 167 SER A O 1
ATOM 1330 N N . ARG A 1 168 ? 8.289 -8.217 -2.249 1.00 84.88 168 ARG A N 1
ATOM 1331 C CA . ARG A 1 168 ? 7.522 -9.479 -2.171 1.00 84.88 168 ARG A CA 1
ATOM 1332 C C . ARG A 1 168 ? 6.016 -9.317 -1.937 1.00 84.88 168 ARG A C 1
ATOM 1334 O O . ARG A 1 168 ? 5.373 -10.297 -1.566 1.00 84.88 168 ARG A O 1
ATOM 1341 N N . ALA A 1 169 ? 5.449 -8.117 -2.073 1.00 89.81 169 ALA A N 1
ATOM 1342 C CA . ALA A 1 169 ? 4.000 -7.947 -2.053 1.00 89.81 169 ALA A CA 1
ATOM 1343 C C . ALA A 1 169 ? 3.381 -8.570 -3.313 1.00 89.81 169 ALA A C 1
ATOM 1345 O O . ALA A 1 169 ? 4.012 -8.589 -4.369 1.00 89.81 169 ALA A O 1
ATOM 1346 N N . SER A 1 170 ? 2.162 -9.094 -3.210 1.00 83.50 170 SER A N 1
ATOM 1347 C CA . SER A 1 170 ? 1.438 -9.660 -4.350 1.00 83.50 170 SER A CA 1
ATOM 1348 C C . SER A 1 170 ? 0.140 -8.905 -4.604 1.00 83.50 170 SER A C 1
ATOM 1350 O O . SER A 1 170 ? -0.668 -8.800 -3.685 1.00 83.50 170 SER A O 1
ATOM 1352 N N . PHE A 1 171 ? -0.090 -8.469 -5.837 1.00 83.38 171 PHE A N 1
ATOM 1353 C CA . PHE A 1 171 ? -1.294 -7.785 -6.301 1.00 83.38 171 PHE A CA 1
ATOM 1354 C C . PHE A 1 171 ? -1.973 -8.649 -7.366 1.00 83.38 171 PHE A C 1
ATOM 1356 O O . PHE A 1 171 ? -1.495 -8.740 -8.494 1.00 83.38 171 PHE A O 1
ATOM 1363 N N . ALA A 1 172 ? -3.042 -9.354 -6.994 1.00 74.00 172 ALA A N 1
ATOM 1364 C CA . ALA A 1 172 ? -3.705 -10.309 -7.881 1.00 74.00 172 ALA A CA 1
ATOM 1365 C C . ALA A 1 172 ? -4.629 -9.631 -8.906 1.00 74.00 172 ALA A C 1
ATOM 1367 O O . ALA A 1 172 ? -4.746 -10.116 -10.031 1.00 74.00 172 ALA A O 1
ATOM 1368 N N . ALA A 1 173 ? -5.249 -8.515 -8.518 1.00 80.50 173 ALA A N 1
ATOM 1369 C CA . ALA A 1 173 ? -6.099 -7.682 -9.362 1.00 80.50 173 ALA A CA 1
ATOM 1370 C C . ALA A 1 173 ? -5.422 -6.329 -9.657 1.00 80.50 173 ALA A C 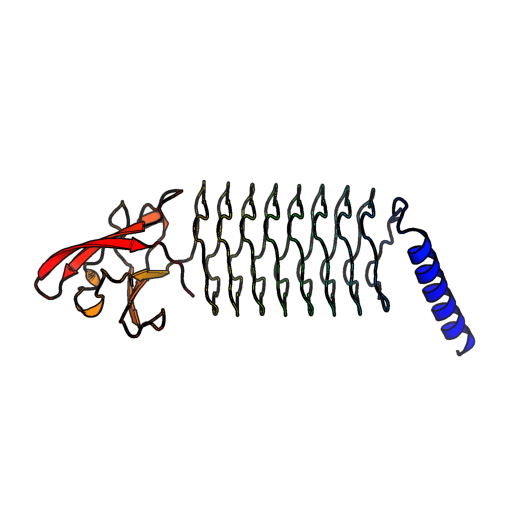1
ATOM 1372 O O . ALA A 1 173 ? -4.192 -6.226 -9.614 1.00 80.50 173 ALA A O 1
ATOM 1373 N N . GLU A 1 174 ? -6.194 -5.312 -10.044 1.00 81.06 174 GLU A N 1
ATOM 1374 C CA . GLU A 1 174 ? -5.636 -4.023 -10.454 1.00 81.06 174 GLU A CA 1
ATOM 1375 C C . GLU A 1 174 ? -4.893 -3.330 -9.298 1.00 81.06 174 GLU A C 1
ATOM 1377 O O . GLU A 1 174 ? -5.346 -3.349 -8.158 1.00 81.06 174 GLU A O 1
ATOM 1382 N N . ALA A 1 175 ? -3.738 -2.725 -9.583 1.00 80.75 175 ALA A N 1
ATOM 1383 C CA . ALA A 1 175 ? -2.918 -1.990 -8.624 1.00 80.75 175 ALA A CA 1
ATOM 1384 C C . ALA A 1 175 ? -2.581 -0.594 -9.170 1.00 80.75 175 ALA A C 1
ATOM 1386 O O . ALA A 1 175 ? -1.757 -0.443 -10.073 1.00 80.75 175 ALA A O 1
ATOM 1387 N N . VAL A 1 176 ? -3.231 0.435 -8.631 1.00 81.75 176 VAL A N 1
ATOM 1388 C CA . VAL A 1 176 ? -3.127 1.819 -9.109 1.00 81.75 176 VAL A CA 1
ATOM 1389 C C . VAL A 1 176 ? -2.342 2.660 -8.111 1.00 81.75 176 VAL A C 1
ATOM 1391 O O . VAL A 1 176 ? -2.832 2.956 -7.024 1.00 81.75 176 VAL A O 1
ATOM 1394 N N . PHE A 1 177 ? -1.147 3.090 -8.502 1.00 85.62 177 PHE A N 1
ATOM 1395 C CA . PHE A 1 177 ? -0.277 4.020 -7.772 1.00 85.62 177 PHE A CA 1
ATOM 1396 C C . PHE A 1 177 ? -0.239 5.401 -8.441 1.00 85.62 177 PHE A C 1
ATOM 1398 O O . PHE A 1 177 ? 0.707 6.162 -8.253 1.00 85.62 177 PHE A O 1
ATOM 1405 N N . ASP A 1 178 ? -1.237 5.714 -9.266 1.00 81.69 178 ASP A N 1
ATOM 1406 C CA . ASP A 1 178 ? -1.261 6.957 -10.031 1.00 81.69 178 ASP A CA 1
ATOM 1407 C C . ASP A 1 178 ? -1.190 8.183 -9.118 1.00 81.69 178 ASP A C 1
ATOM 1409 O O . ASP A 1 178 ? -1.752 8.171 -8.027 1.00 81.69 178 ASP A O 1
ATOM 1413 N N . ASP A 1 179 ? -0.516 9.249 -9.537 1.00 83.31 179 ASP A N 1
ATOM 1414 C CA . ASP A 1 179 ? -0.322 10.473 -8.746 1.00 83.31 179 ASP A CA 1
ATOM 1415 C C . ASP A 1 179 ? 0.373 10.262 -7.373 1.00 83.31 179 ASP A C 1
ATOM 1417 O O . ASP A 1 179 ? 0.488 11.211 -6.596 1.00 83.31 179 ASP A O 1
ATOM 1421 N N . ALA A 1 180 ? 0.824 9.046 -7.027 1.00 87.69 180 ALA A N 1
ATOM 1422 C CA . ALA A 1 180 ? 1.455 8.776 -5.737 1.00 87.69 180 ALA A CA 1
ATOM 1423 C C . ALA A 1 180 ? 2.834 9.441 -5.637 1.00 87.69 180 ALA A C 1
ATOM 1425 O O . ALA A 1 180 ? 3.569 9.537 -6.619 1.00 87.69 180 ALA A O 1
ATOM 1426 N N . THR A 1 181 ? 3.207 9.877 -4.438 1.00 88.81 181 THR A N 1
ATOM 1427 C CA . THR A 1 181 ? 4.496 10.525 -4.175 1.00 88.81 181 THR A CA 1
ATOM 1428 C C . THR A 1 181 ? 5.309 9.696 -3.196 1.00 88.81 181 THR A C 1
ATOM 1430 O O . THR A 1 181 ? 4.848 9.404 -2.098 1.00 88.81 181 THR A O 1
ATOM 1433 N N . PHE A 1 182 ? 6.531 9.340 -3.580 1.00 87.69 182 PHE A N 1
ATOM 1434 C CA . PHE A 1 182 ? 7.500 8.628 -2.753 1.00 87.69 182 PHE A CA 1
ATOM 1435 C C . PHE A 1 182 ? 8.697 9.548 -2.508 1.00 87.69 182 PHE A C 1
ATOM 1437 O O . PHE A 1 182 ? 9.534 9.733 -3.393 1.00 87.69 182 PHE A O 1
ATOM 1444 N N . ALA A 1 183 ? 8.755 10.176 -1.334 1.00 83.00 183 ALA A N 1
ATOM 1445 C CA . ALA A 1 183 ? 9.793 11.147 -0.998 1.00 83.00 183 ALA A CA 1
ATOM 1446 C C . ALA A 1 183 ? 11.134 10.478 -0.651 1.00 83.00 183 ALA A C 1
ATOM 1448 O O . ALA A 1 183 ? 12.192 11.025 -0.958 1.00 83.00 183 ALA A O 1
ATOM 1449 N N . ALA A 1 184 ? 11.090 9.289 -0.048 1.00 82.88 184 ALA A N 1
ATOM 1450 C CA . ALA A 1 184 ? 12.257 8.455 0.214 1.00 82.88 184 ALA A CA 1
ATOM 1451 C C . ALA A 1 184 ? 12.251 7.191 -0.661 1.00 82.88 184 ALA A C 1
ATOM 1453 O O . ALA A 1 184 ? 11.414 7.012 -1.549 1.00 82.88 184 ALA A O 1
ATOM 1454 N N . SER A 1 185 ? 13.222 6.309 -0.421 1.00 82.75 185 SER A N 1
ATOM 1455 C CA . SER A 1 185 ? 13.397 5.085 -1.198 1.00 82.75 185 SER A CA 1
ATOM 1456 C C . SER A 1 185 ? 12.135 4.205 -1.219 1.00 82.75 185 SER A C 1
ATOM 1458 O O . SER A 1 185 ? 11.565 3.880 -0.172 1.00 82.75 185 SER A O 1
ATOM 1460 N N . ALA A 1 186 ? 11.753 3.744 -2.411 1.00 82.31 186 ALA A N 1
ATOM 1461 C CA . ALA A 1 186 ? 10.615 2.858 -2.635 1.00 82.31 186 ALA A CA 1
ATOM 1462 C C . ALA A 1 186 ? 11.083 1.481 -3.132 1.00 82.31 186 ALA A C 1
ATOM 1464 O O . ALA A 1 186 ? 11.818 1.373 -4.113 1.00 82.31 186 ALA A O 1
ATOM 1465 N N . TRP A 1 187 ? 10.665 0.409 -2.466 1.00 82.19 187 TRP A N 1
ATOM 1466 C CA . TRP A 1 187 ? 11.153 -0.949 -2.711 1.00 82.19 187 TRP A CA 1
ATOM 1467 C C . TRP A 1 187 ? 10.013 -1.857 -3.156 1.00 82.19 187 TRP A C 1
ATOM 1469 O O . TRP A 1 187 ? 9.194 -2.250 -2.343 1.00 82.19 187 TRP A O 1
ATOM 1479 N N . PHE A 1 188 ? 9.971 -2.239 -4.424 1.00 78.69 188 PHE A N 1
ATOM 1480 C CA . PHE A 1 188 ? 8.988 -3.154 -5.019 1.00 78.69 188 PHE A CA 1
ATOM 1481 C C . PHE A 1 188 ? 9.600 -4.504 -5.440 1.00 78.69 188 PHE A C 1
ATOM 1483 O O . PHE A 1 188 ? 8.911 -5.344 -6.014 1.00 78.69 188 PHE A O 1
ATOM 1490 N N . GLY A 1 189 ? 10.890 -4.729 -5.166 1.00 68.25 189 GLY A N 1
ATOM 1491 C CA . GLY A 1 189 ? 11.627 -5.916 -5.607 1.00 68.25 189 GLY A CA 1
ATOM 1492 C C . GLY A 1 189 ? 10.998 -7.243 -5.167 1.00 68.25 189 GLY A C 1
ATOM 1493 O O . GLY A 1 189 ? 10.472 -7.373 -4.060 1.00 68.25 189 GLY A O 1
ATOM 1494 N N . GLU A 1 190 ? 11.066 -8.245 -6.046 1.00 70.62 190 GLU A N 1
ATOM 1495 C CA . GLU A 1 190 ? 10.420 -9.560 -5.879 1.00 70.62 190 GLU A CA 1
ATOM 1496 C C . GLU A 1 190 ? 8.883 -9.497 -5.685 1.00 70.62 190 GLU A C 1
ATOM 1498 O O . GLU A 1 190 ? 8.282 -10.492 -5.278 1.00 70.62 190 GLU A O 1
ATOM 1503 N N . GLY A 1 191 ? 8.237 -8.347 -5.913 1.00 67.88 191 GLY A N 1
ATOM 1504 C CA . GLY A 1 191 ? 6.779 -8.220 -5.895 1.00 67.88 191 GLY A CA 1
ATOM 1505 C C . GLY A 1 191 ? 6.130 -8.909 -7.099 1.00 67.88 191 GLY A C 1
ATOM 1506 O O . GLY A 1 191 ? 6.705 -8.936 -8.180 1.00 67.88 191 GLY A O 1
ATOM 1507 N N . ASN A 1 192 ? 4.931 -9.461 -6.916 1.00 70.94 192 ASN A N 1
ATOM 1508 C CA . ASN A 1 192 ? 4.149 -10.103 -7.976 1.00 70.94 192 ASN A CA 1
ATOM 1509 C C . ASN A 1 192 ? 2.931 -9.237 -8.314 1.00 70.94 192 ASN A C 1
ATOM 1511 O O . ASN A 1 192 ? 2.052 -9.074 -7.474 1.00 70.94 192 ASN A O 1
ATOM 1515 N N . PHE A 1 193 ? 2.835 -8.722 -9.533 1.00 67.75 193 PHE A N 1
ATOM 1516 C CA . PHE A 1 193 ? 1.767 -7.804 -9.941 1.00 67.75 193 PHE A CA 1
ATOM 1517 C C . PHE A 1 193 ? 0.752 -8.452 -10.889 1.00 67.75 193 PHE A C 1
ATOM 1519 O O . PHE A 1 193 ? 0.518 -7.931 -11.962 1.00 67.75 193 PHE A O 1
ATOM 1526 N N . ALA A 1 194 ? 0.165 -9.607 -10.581 1.00 56.56 194 ALA A N 1
ATOM 1527 C CA . ALA A 1 194 ? -0.640 -10.383 -11.535 1.00 56.56 194 ALA A CA 1
ATOM 1528 C C . ALA A 1 194 ? -1.790 -9.629 -12.256 1.00 56.56 194 ALA A C 1
ATOM 1530 O O . ALA A 1 194 ? -2.121 -10.017 -13.379 1.00 56.56 194 ALA A O 1
ATOM 1531 N N . GLY A 1 195 ? -2.352 -8.540 -11.713 1.00 49.41 195 GLY A N 1
ATOM 1532 C CA . GLY A 1 195 ? -3.336 -7.679 -12.400 1.00 49.41 195 GLY A CA 1
ATOM 1533 C C . GLY A 1 195 ? -2.736 -6.477 -13.151 1.00 49.41 195 GLY A C 1
ATOM 1534 O O . GLY A 1 195 ? -1.530 -6.395 -13.358 1.00 49.41 195 GLY A O 1
ATOM 1535 N N . ARG A 1 196 ? -3.557 -5.556 -13.676 1.00 64.00 196 ARG A N 1
ATOM 1536 C CA . ARG A 1 196 ? -3.017 -4.339 -14.325 1.00 64.00 196 ARG A CA 1
ATOM 1537 C C . ARG A 1 196 ? -2.345 -3.459 -13.274 1.00 64.00 196 ARG A C 1
ATOM 1539 O O . ARG A 1 196 ? -2.887 -3.298 -12.189 1.00 64.00 196 ARG A O 1
ATOM 1546 N N . THR A 1 197 ? -1.195 -2.870 -13.590 1.00 68.69 197 THR A N 1
ATOM 1547 C CA . THR A 1 197 ? -0.489 -1.977 -12.662 1.00 68.69 197 THR A CA 1
ATOM 1548 C C . THR A 1 197 ? -0.165 -0.659 -13.334 1.00 68.69 197 THR A C 1
ATOM 1550 O O . THR A 1 197 ? 0.340 -0.642 -14.457 1.00 68.69 197 THR A O 1
ATOM 1553 N N . SER A 1 198 ? -0.468 0.440 -12.647 1.00 66.88 198 SER A N 1
ATOM 1554 C CA . SER A 1 198 ? -0.231 1.792 -13.141 1.00 66.88 198 SER A CA 1
ATOM 1555 C C . SER A 1 198 ? 0.493 2.633 -12.097 1.00 66.88 198 SER A C 1
ATOM 1557 O O . SER A 1 198 ? 0.195 2.558 -10.908 1.00 66.88 198 SER A O 1
ATOM 1559 N N . PHE A 1 199 ? 1.454 3.419 -12.574 1.00 71.69 199 PHE A N 1
ATOM 1560 C CA . PHE A 1 199 ? 2.199 4.440 -11.834 1.00 71.69 199 PHE A CA 1
ATOM 1561 C C . PHE A 1 199 ? 2.130 5.770 -12.604 1.00 71.69 199 PHE A C 1
ATOM 1563 O O . PHE A 1 199 ? 3.104 6.521 -12.664 1.00 71.69 199 PHE A O 1
ATOM 1570 N N . HIS A 1 200 ? 1.015 6.031 -13.299 1.00 67.38 200 HIS A N 1
ATOM 1571 C CA . HIS A 1 200 ? 0.851 7.248 -14.090 1.00 67.38 200 HIS A CA 1
ATOM 1572 C C . HIS A 1 200 ? 1.051 8.459 -13.181 1.00 67.38 200 HIS A C 1
ATOM 1574 O O . HIS A 1 200 ? 0.514 8.476 -12.082 1.00 67.38 200 HIS A O 1
ATOM 1580 N N . THR A 1 201 ? 1.874 9.425 -13.602 1.00 74.88 201 THR A N 1
ATOM 1581 C CA . THR A 1 201 ? 2.191 10.646 -12.827 1.00 74.88 201 THR A CA 1
ATOM 1582 C C . THR A 1 201 ? 2.735 10.419 -11.407 1.00 74.88 201 THR A C 1
ATOM 1584 O O . THR A 1 201 ? 2.911 11.390 -10.673 1.00 74.88 201 THR A O 1
ATOM 1587 N N . ALA A 1 202 ? 3.084 9.183 -11.029 1.00 72.75 202 ALA A N 1
ATOM 1588 C CA . ALA A 1 202 ? 3.729 8.904 -9.755 1.00 72.75 202 ALA A CA 1
ATOM 1589 C C . ALA A 1 202 ? 5.138 9.513 -9.723 1.00 72.75 202 ALA A C 1
ATOM 1591 O O . ALA A 1 202 ? 5.870 9.494 -10.718 1.00 72.75 202 ALA A O 1
ATOM 1592 N N . THR A 1 203 ? 5.532 10.041 -8.569 1.00 75.50 203 THR A N 1
ATOM 1593 C CA . THR A 1 203 ? 6.835 10.675 -8.369 1.00 75.50 203 THR A CA 1
ATOM 1594 C C . THR A 1 203 ? 7.667 9.884 -7.368 1.00 75.50 203 THR A C 1
ATOM 1596 O O . THR A 1 203 ? 7.184 9.479 -6.316 1.00 75.50 203 THR A O 1
ATOM 1599 N N . PHE A 1 204 ? 8.938 9.666 -7.698 1.00 74.50 204 PHE A N 1
ATOM 1600 C CA . PHE A 1 204 ? 9.925 9.033 -6.826 1.00 74.50 204 PHE A CA 1
ATOM 1601 C C . PHE A 1 204 ? 11.059 10.030 -6.649 1.00 74.50 204 PHE A C 1
ATOM 1603 O O . PHE A 1 204 ? 11.779 10.277 -7.611 1.00 74.50 204 PHE A O 1
ATOM 1610 N N . ALA A 1 205 ? 11.175 10.663 -5.484 1.00 66.12 205 ALA A N 1
ATOM 1611 C CA . ALA A 1 205 ? 12.205 11.670 -5.228 1.00 66.12 205 ALA A CA 1
ATOM 1612 C C . ALA A 1 205 ? 13.571 11.045 -4.891 1.00 66.12 205 ALA A C 1
ATOM 1614 O O . ALA A 1 205 ? 14.605 11.684 -5.085 1.00 66.12 205 ALA A O 1
ATOM 1615 N N . ASP A 1 206 ? 13.570 9.787 -4.449 1.00 63.56 206 ASP A N 1
ATOM 1616 C CA . ASP A 1 206 ? 14.751 8.974 -4.156 1.00 63.56 206 ASP A CA 1
ATOM 1617 C C . ASP A 1 206 ? 14.663 7.609 -4.885 1.00 63.56 206 ASP A C 1
ATOM 1619 O O . ASP A 1 206 ? 13.809 7.399 -5.751 1.00 63.56 206 ASP A O 1
ATOM 1623 N N . ALA A 1 207 ? 15.575 6.681 -4.593 1.00 66.81 207 ALA A N 1
ATOM 1624 C CA . ALA A 1 207 ? 15.722 5.413 -5.294 1.00 66.81 207 ALA A CA 1
ATOM 1625 C C . ALA A 1 207 ? 14.442 4.555 -5.297 1.00 66.81 207 ALA A C 1
ATOM 1627 O O . ALA A 1 207 ? 13.918 4.180 -4.249 1.00 66.81 207 ALA A O 1
ATOM 1628 N N . ALA A 1 208 ? 14.008 4.138 -6.490 1.00 62.78 208 ALA A N 1
ATOM 1629 C CA . ALA A 1 208 ? 12.935 3.167 -6.682 1.00 62.78 208 ALA A CA 1
ATOM 1630 C C . ALA A 1 208 ? 13.495 1.822 -7.183 1.00 62.78 208 ALA A C 1
ATOM 1632 O O . ALA A 1 208 ? 14.175 1.750 -8.210 1.00 62.78 208 ALA A O 1
ATOM 1633 N N . TRP A 1 209 ? 13.221 0.743 -6.451 1.00 63.91 209 TRP A N 1
ATOM 1634 C CA . TRP A 1 209 ? 13.754 -0.597 -6.700 1.00 63.91 209 TRP A CA 1
ATOM 1635 C C . TRP A 1 209 ? 12.642 -1.550 -7.120 1.00 63.91 209 TRP A C 1
ATOM 1637 O O . TRP A 1 209 ? 11.927 -2.063 -6.270 1.00 63.91 209 TRP A O 1
ATOM 1647 N N . PHE A 1 210 ? 12.515 -1.839 -8.411 1.00 62.69 210 PHE A N 1
ATOM 1648 C CA . PHE A 1 210 ? 11.432 -2.681 -8.933 1.00 62.69 210 PHE A CA 1
ATOM 1649 C C . PHE A 1 210 ? 11.794 -4.158 -9.161 1.00 62.69 210 PHE A C 1
ATOM 1651 O O . PHE A 1 210 ? 10.936 -4.955 -9.520 1.00 62.69 210 PHE A O 1
ATOM 1658 N N . GLY A 1 211 ? 13.039 -4.551 -8.881 1.00 54.50 211 GLY A N 1
ATOM 1659 C CA . GLY A 1 211 ? 13.560 -5.874 -9.240 1.00 54.50 211 GLY A CA 1
ATOM 1660 C C . GLY A 1 211 ? 14.113 -5.901 -10.669 1.00 54.50 211 GLY A C 1
ATOM 1661 O O . GLY A 1 211 ? 13.823 -5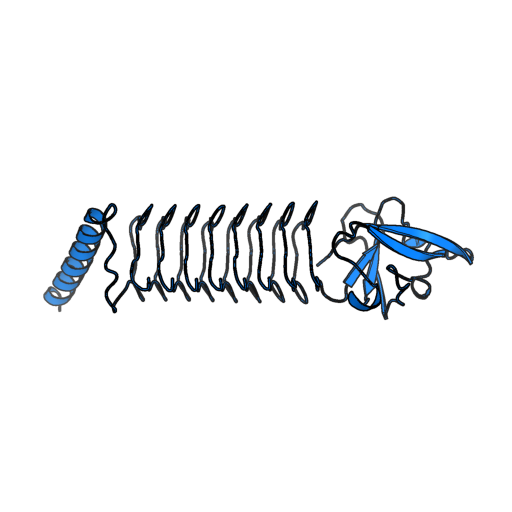.020 -11.473 1.00 54.50 211 GLY A O 1
ATOM 1662 N N . ASP A 1 212 ? 14.972 -6.879 -10.962 1.00 55.59 212 ASP A N 1
ATOM 1663 C CA . ASP A 1 212 ? 15.829 -6.947 -12.157 1.00 55.59 212 ASP A CA 1
ATOM 1664 C C . ASP A 1 212 ? 15.082 -7.260 -13.470 1.00 55.59 212 ASP A C 1
ATOM 1666 O O . ASP A 1 212 ? 15.591 -8.043 -14.267 1.00 55.59 212 ASP A O 1
ATOM 1670 N N . THR A 1 213 ? 13.893 -6.711 -13.724 1.00 55.12 213 THR A N 1
ATOM 1671 C CA . THR A 1 213 ? 13.115 -6.997 -14.942 1.00 55.12 213 THR A CA 1
ATOM 1672 C C . THR A 1 213 ? 12.428 -5.735 -15.475 1.00 55.12 213 THR A C 1
ATOM 1674 O O . THR A 1 213 ? 11.706 -5.052 -14.756 1.00 55.12 213 THR A O 1
ATOM 1677 N N . ILE A 1 214 ? 12.645 -5.431 -16.756 1.00 65.56 214 ILE A N 1
ATOM 1678 C CA . ILE A 1 214 ? 12.001 -4.352 -17.525 1.00 65.56 214 ILE A CA 1
ATOM 1679 C C . ILE A 1 214 ? 11.512 -4.979 -18.832 1.00 65.56 214 ILE A C 1
ATOM 1681 O O . ILE A 1 214 ? 12.189 -5.850 -19.362 1.00 65.56 214 ILE A O 1
ATOM 1685 N N . PHE A 1 215 ? 10.382 -4.559 -19.390 1.00 65.75 215 PHE A N 1
ATOM 1686 C CA . PHE A 1 215 ? 9.997 -4.950 -20.750 1.00 65.75 215 PHE A CA 1
ATOM 1687 C C . PHE A 1 215 ? 9.965 -3.731 -21.661 1.00 65.75 215 PHE A C 1
ATOM 1689 O O . PHE A 1 215 ? 9.687 -2.619 -21.213 1.00 65.75 215 PHE A O 1
ATOM 1696 N N . LEU A 1 216 ? 10.280 -3.963 -22.929 1.00 66.38 216 LEU A N 1
ATOM 1697 C CA . LEU A 1 216 ? 10.238 -2.966 -23.982 1.00 66.38 216 LEU A CA 1
ATOM 1698 C C . LEU A 1 216 ? 9.144 -3.360 -24.980 1.00 66.38 216 LEU A C 1
ATOM 1700 O O . LEU A 1 216 ? 9.244 -4.428 -25.591 1.00 66.38 216 LEU A O 1
ATOM 1704 N N . GLY A 1 217 ? 8.114 -2.528 -25.105 1.00 60.16 217 GLY A N 1
ATOM 1705 C CA . GLY A 1 217 ? 6.850 -2.851 -25.773 1.00 60.16 217 GLY A CA 1
ATOM 1706 C C . GLY A 1 217 ? 6.049 -1.638 -26.249 1.00 60.16 217 GLY A C 1
ATOM 1707 O O . GLY A 1 217 ? 4.873 -1.762 -26.587 1.00 60.16 217 GLY A O 1
ATOM 1708 N N . ASP A 1 218 ? 6.632 -0.432 -26.251 1.00 72.38 218 ASP A N 1
ATOM 1709 C CA . ASP A 1 218 ? 5.947 0.721 -26.841 1.00 72.38 218 ASP A CA 1
ATOM 1710 C C . ASP A 1 218 ? 5.687 0.510 -28.344 1.00 72.38 218 ASP A C 1
ATOM 1712 O O . ASP A 1 218 ? 6.427 -0.192 -29.031 1.00 72.38 218 ASP A O 1
ATOM 1716 N N . ALA A 1 219 ? 4.653 1.150 -28.898 1.00 67.62 219 ALA A N 1
ATOM 1717 C CA . ALA A 1 219 ? 4.267 0.951 -30.295 1.00 67.62 219 ALA A CA 1
ATOM 1718 C C . ALA A 1 219 ? 5.380 1.298 -31.307 1.00 67.62 219 ALA A C 1
ATOM 1720 O O . ALA A 1 219 ? 5.332 0.814 -32.441 1.00 67.62 219 ALA A O 1
ATOM 1721 N N . GLY A 1 220 ? 6.358 2.124 -30.911 1.00 68.44 220 GLY A N 1
ATOM 1722 C CA . GLY A 1 220 ? 7.560 2.433 -31.690 1.00 68.44 220 GLY A CA 1
ATOM 1723 C C . GLY A 1 220 ? 8.706 1.418 -31.560 1.00 68.44 220 GLY A C 1
ATOM 1724 O O . GLY A 1 220 ? 9.709 1.549 -32.266 1.00 68.44 220 GLY A O 1
ATOM 1725 N N . PHE A 1 221 ? 8.584 0.415 -30.689 1.00 73.62 221 PHE A N 1
ATOM 1726 C CA . PHE A 1 221 ? 9.592 -0.604 -30.421 1.00 73.62 221 PHE A CA 1
ATOM 1727 C C . PHE A 1 221 ? 9.123 -1.981 -30.912 1.00 73.62 221 PHE A C 1
ATOM 1729 O O . PHE A 1 221 ? 8.348 -2.676 -30.265 1.00 73.62 221 PHE A O 1
ATOM 1736 N N . ASP A 1 222 ? 9.624 -2.409 -32.073 1.00 81.56 222 ASP A N 1
ATOM 1737 C CA . ASP A 1 222 ? 9.390 -3.766 -32.573 1.00 81.56 222 ASP A CA 1
ATOM 1738 C C . ASP A 1 222 ? 10.483 -4.704 -32.056 1.00 81.56 222 ASP A C 1
ATOM 1740 O O . ASP A 1 222 ? 11.580 -4.793 -32.630 1.00 81.56 222 ASP A O 1
ATOM 1744 N N . ALA A 1 223 ? 10.175 -5.431 -30.977 1.00 81.88 223 ALA A N 1
ATOM 1745 C CA . ALA A 1 223 ? 11.115 -6.356 -30.368 1.00 81.88 223 ALA A CA 1
ATOM 1746 C C . ALA A 1 223 ? 11.666 -7.347 -31.395 1.00 81.88 223 ALA A C 1
ATOM 1748 O O . ALA A 1 223 ? 12.865 -7.635 -31.367 1.00 81.88 223 ALA A O 1
ATOM 1749 N N . THR A 1 224 ? 10.847 -7.857 -32.326 1.00 84.88 224 THR A N 1
ATOM 1750 C CA . THR A 1 224 ? 11.223 -8.925 -33.274 1.00 84.88 224 THR A CA 1
ATOM 1751 C C . THR A 1 224 ? 12.433 -8.553 -34.132 1.00 84.88 224 THR A C 1
ATOM 1753 O O . THR A 1 224 ? 13.253 -9.415 -34.471 1.00 84.88 224 THR A O 1
ATOM 1756 N N . ARG A 1 225 ? 12.613 -7.254 -34.388 1.00 87.50 225 ARG A N 1
ATOM 1757 C CA . ARG A 1 225 ? 13.672 -6.699 -35.233 1.00 87.50 225 ARG A CA 1
ATOM 1758 C C . ARG A 1 225 ? 14.958 -6.381 -34.483 1.00 87.50 225 ARG A C 1
ATOM 1760 O O . ARG A 1 225 ? 15.949 -6.078 -35.137 1.00 87.50 225 ARG A O 1
ATOM 1767 N N . ILE A 1 226 ? 14.978 -6.469 -33.158 1.00 87.94 226 ILE A N 1
ATOM 1768 C CA . ILE A 1 226 ? 16.117 -6.089 -32.309 1.00 87.94 226 ILE A CA 1
ATOM 1769 C C . ILE A 1 226 ? 17.036 -7.292 -32.051 1.00 87.94 226 ILE A C 1
ATOM 1771 O O . ILE A 1 226 ? 16.548 -8.402 -31.834 1.00 87.94 226 ILE A O 1
ATOM 1775 N N . GLN A 1 227 ? 18.358 -7.097 -32.035 1.00 89.12 227 GLN A N 1
ATOM 1776 C CA . GLN A 1 227 ? 19.324 -8.060 -31.484 1.00 89.12 227 GLN A CA 1
ATOM 1777 C C . GLN A 1 227 ? 19.407 -7.877 -29.968 1.00 89.12 227 GLN A C 1
ATOM 1779 O O . GLN A 1 227 ? 19.872 -6.844 -29.489 1.00 89.12 227 GLN A O 1
ATOM 1784 N N . SER A 1 228 ? 18.946 -8.852 -29.192 1.00 84.38 228 SER A N 1
ATOM 1785 C CA . SER A 1 228 ? 18.768 -8.694 -27.744 1.00 84.38 228 SER A CA 1
ATOM 1786 C C . SER A 1 228 ? 20.083 -8.391 -27.009 1.00 84.38 228 SER A C 1
ATOM 1788 O O . SER A 1 228 ? 20.128 -7.528 -26.144 1.00 84.38 228 SER A O 1
ATOM 1790 N N . GLU A 1 229 ? 21.186 -9.017 -27.405 1.00 87.50 229 GLU A N 1
ATOM 1791 C CA . GLU A 1 229 ? 22.531 -8.829 -26.849 1.00 87.50 229 GLU A CA 1
ATOM 1792 C C . GLU A 1 229 ? 23.115 -7.417 -27.067 1.00 87.50 229 GLU A C 1
ATOM 1794 O O . GLU A 1 229 ? 23.997 -6.958 -26.325 1.00 87.50 229 GLU A O 1
ATOM 1799 N N . SER A 1 230 ? 22.610 -6.708 -28.078 1.00 88.12 230 SER A N 1
ATOM 1800 C CA . SER A 1 230 ? 23.021 -5.340 -28.402 1.00 88.12 230 SER A CA 1
ATOM 1801 C C . SER A 1 230 ? 22.309 -4.292 -27.550 1.00 88.12 230 SER A C 1
ATOM 1803 O O . SER A 1 230 ? 22.772 -3.157 -27.479 1.00 88.12 230 SER A O 1
ATOM 1805 N N . VAL A 1 231 ? 21.218 -4.671 -26.877 1.00 87.00 231 VAL A N 1
ATOM 1806 C CA . VAL A 1 231 ? 20.368 -3.736 -26.144 1.00 87.00 231 VAL A CA 1
ATOM 1807 C C . VAL A 1 231 ? 21.149 -3.098 -25.001 1.00 87.00 231 VAL A C 1
ATOM 1809 O O . VAL A 1 231 ? 21.836 -3.763 -24.213 1.00 87.00 231 VAL A O 1
ATOM 1812 N N . ARG A 1 232 ? 21.059 -1.775 -24.948 1.00 86.31 232 ARG A N 1
ATOM 1813 C CA . ARG A 1 232 ? 21.571 -0.903 -23.903 1.00 86.31 232 ARG A CA 1
ATOM 1814 C C . ARG A 1 232 ? 20.440 -0.019 -23.431 1.00 86.31 232 ARG A C 1
ATOM 1816 O O . ARG A 1 232 ? 19.726 0.558 -24.249 1.00 86.31 232 ARG A O 1
ATOM 1823 N N . VAL A 1 233 ? 20.281 0.070 -22.121 1.00 79.06 233 VAL A N 1
ATOM 1824 C CA . VAL A 1 233 ? 19.103 0.702 -21.533 1.00 79.06 233 VAL A CA 1
ATOM 1825 C C . VAL A 1 233 ? 19.504 1.775 -20.536 1.00 79.06 233 VAL A C 1
ATOM 1827 O O . VAL A 1 233 ? 20.498 1.650 -19.820 1.00 79.06 233 VAL A O 1
ATOM 1830 N N . GLY A 1 234 ? 18.727 2.851 -20.528 1.00 75.25 234 GLY A N 1
ATOM 1831 C CA . GLY A 1 234 ? 18.900 3.991 -19.652 1.00 75.25 234 GLY A CA 1
ATOM 1832 C C . GLY A 1 234 ? 20.073 4.898 -19.998 1.00 75.25 234 GLY A C 1
ATOM 1833 O O . GLY A 1 234 ? 20.776 4.730 -20.994 1.00 75.25 234 GLY A O 1
ATOM 1834 N N . ARG A 1 235 ? 20.263 5.916 -19.159 1.00 71.56 235 ARG A N 1
ATOM 1835 C CA . ARG A 1 235 ? 21.166 7.056 -19.404 1.00 71.56 235 ARG A CA 1
ATOM 1836 C C . ARG A 1 235 ? 22.640 6.667 -19.418 1.00 71.56 235 ARG A C 1
ATOM 1838 O O . ARG A 1 235 ? 23.448 7.288 -20.095 1.00 71.56 235 ARG A O 1
ATOM 1845 N N . THR A 1 236 ? 22.979 5.646 -18.655 1.00 77.19 236 THR A N 1
ATOM 1846 C CA . THR A 1 236 ? 24.314 5.048 -18.547 1.00 77.19 236 THR A CA 1
ATOM 1847 C C . THR A 1 236 ? 24.543 3.961 -19.593 1.00 77.19 236 THR A C 1
ATOM 1849 O O . THR A 1 236 ? 25.616 3.360 -19.621 1.00 77.19 236 THR A O 1
ATOM 1852 N N . THR A 1 237 ? 23.563 3.700 -20.469 1.00 80.62 237 THR A N 1
ATOM 1853 C CA . THR A 1 237 ? 23.630 2.676 -21.520 1.00 80.62 237 THR A CA 1
ATOM 1854 C C . THR A 1 237 ? 24.000 1.302 -20.962 1.00 80.62 237 THR A C 1
ATOM 1856 O O . THR A 1 237 ? 24.917 0.638 -21.446 1.00 80.62 237 THR A O 1
ATOM 1859 N N . ALA A 1 238 ? 23.312 0.869 -19.905 1.00 79.81 238 ALA A N 1
ATOM 1860 C CA . ALA A 1 238 ? 23.668 -0.364 -19.216 1.00 79.81 238 ALA A CA 1
ATOM 1861 C C . ALA A 1 238 ? 23.471 -1.579 -20.117 1.00 79.81 238 ALA A C 1
ATOM 1863 O O . ALA A 1 238 ? 22.487 -1.677 -20.855 1.00 79.81 238 ALA A O 1
ATOM 1864 N N . LYS A 1 239 ? 24.387 -2.539 -20.012 1.00 81.94 239 LYS A N 1
ATOM 1865 C CA . LYS A 1 239 ? 24.237 -3.837 -20.660 1.00 81.94 239 LYS A CA 1
ATOM 1866 C C . LYS A 1 239 ? 23.178 -4.654 -19.924 1.00 81.94 239 LYS A C 1
ATOM 1868 O O . LYS A 1 239 ? 23.247 -4.798 -18.706 1.00 81.94 239 LYS A O 1
ATOM 1873 N N . ILE A 1 240 ? 22.245 -5.228 -20.676 1.00 78.06 240 ILE A N 1
ATOM 1874 C CA . ILE A 1 240 ? 21.286 -6.185 -20.125 1.00 78.06 240 ILE A CA 1
ATOM 1875 C C . ILE A 1 240 ? 21.983 -7.520 -19.818 1.00 78.06 240 ILE A C 1
ATOM 1877 O O . ILE A 1 240 ? 22.896 -7.938 -20.536 1.00 78.06 240 ILE A O 1
ATOM 1881 N N . THR A 1 241 ? 21.572 -8.196 -18.749 1.00 73.56 241 THR A N 1
ATOM 1882 C CA . THR A 1 241 ? 22.160 -9.477 -18.318 1.00 73.56 241 THR A CA 1
ATOM 1883 C C . THR A 1 241 ? 21.436 -10.676 -18.918 1.00 73.56 241 THR A C 1
ATOM 1885 O O . THR A 1 241 ? 22.050 -11.718 -19.146 1.00 73.56 241 THR A O 1
ATOM 1888 N N . LYS A 1 242 ? 20.144 -10.529 -19.219 1.00 74.56 242 LYS A N 1
ATOM 1889 C CA . LYS A 1 242 ? 19.304 -11.557 -19.838 1.00 74.56 242 LYS A CA 1
ATOM 1890 C C . LYS A 1 242 ? 18.187 -10.894 -20.644 1.00 74.56 242 LYS A C 1
ATOM 1892 O O . LYS A 1 242 ? 17.792 -9.773 -20.338 1.00 74.56 242 LYS A O 1
ATOM 1897 N N . ALA A 1 243 ? 17.693 -11.588 -21.667 1.00 80.88 243 ALA A N 1
ATOM 1898 C CA . ALA A 1 243 ? 16.556 -11.153 -22.469 1.00 80.88 243 ALA A CA 1
ATOM 1899 C C . ALA A 1 243 ? 15.637 -12.325 -22.824 1.00 80.88 243 ALA A C 1
ATOM 1901 O O . ALA A 1 243 ? 16.112 -13.442 -23.039 1.00 80.88 243 ALA A O 1
ATOM 1902 N N . GLN A 1 244 ? 14.342 -12.053 -22.924 1.00 79.69 244 GLN A N 1
ATOM 1903 C CA . GLN A 1 244 ? 13.282 -12.963 -23.346 1.00 79.69 244 GLN A CA 1
ATOM 1904 C C . GLN A 1 244 ? 12.294 -12.210 -24.244 1.00 79.69 244 GLN A C 1
ATOM 1906 O O . GLN A 1 244 ? 12.285 -10.981 -24.285 1.00 79.69 244 GLN A O 1
ATOM 1911 N N . ARG A 1 245 ? 11.514 -12.952 -25.028 1.00 83.44 245 ARG A N 1
ATOM 1912 C CA . ARG A 1 245 ? 10.547 -12.404 -25.984 1.00 83.44 245 ARG A CA 1
ATOM 1913 C C . ARG A 1 245 ? 9.204 -13.033 -25.715 1.00 83.44 245 ARG A C 1
ATOM 1915 O O . ARG A 1 245 ? 9.090 -14.251 -25.812 1.00 83.44 245 ARG A O 1
ATOM 1922 N N . GLU A 1 246 ? 8.237 -12.205 -25.389 1.00 77.88 246 GLU A N 1
ATOM 1923 C CA . GLU A 1 246 ? 6.915 -12.634 -24.961 1.00 77.88 246 GLU A CA 1
ATOM 1924 C C . GLU A 1 246 ? 5.955 -11.468 -25.172 1.00 77.88 246 GLU A C 1
ATOM 1926 O O . GLU A 1 246 ? 6.375 -10.322 -25.072 1.00 77.88 246 GLU A O 1
ATOM 1931 N N . ASP A 1 247 ? 4.703 -11.747 -25.513 1.00 74.44 247 ASP A N 1
ATOM 1932 C CA . ASP A 1 247 ? 3.644 -10.738 -25.448 1.00 74.44 247 ASP A CA 1
ATOM 1933 C C . ASP A 1 247 ? 3.187 -10.658 -23.988 1.00 74.44 247 ASP A C 1
ATOM 1935 O O . ASP A 1 247 ? 2.423 -11.504 -23.518 1.00 74.44 247 ASP A O 1
ATOM 1939 N N . VAL A 1 248 ? 3.741 -9.702 -23.240 1.00 61.34 248 VAL A N 1
ATOM 1940 C CA . VAL A 1 248 ? 3.514 -9.584 -21.792 1.00 61.34 248 VAL A CA 1
ATOM 1941 C C . VAL A 1 248 ? 2.294 -8.707 -21.500 1.00 61.34 248 VAL A C 1
ATOM 1943 O O . VAL A 1 248 ? 1.732 -8.753 -20.402 1.00 61.34 248 VAL A O 1
ATOM 1946 N N . ASN A 1 249 ? 1.869 -7.895 -22.471 1.00 61.81 249 ASN A N 1
ATOM 1947 C CA . ASN A 1 249 ? 0.798 -6.919 -22.296 1.00 61.81 249 ASN A CA 1
ATOM 1948 C C . ASN A 1 249 ? -0.532 -7.316 -22.985 1.00 61.81 249 ASN A C 1
ATOM 1950 O O . ASN A 1 249 ? -1.566 -6.704 -22.702 1.00 61.81 249 ASN A O 1
ATOM 1954 N N . GLY A 1 250 ? -0.529 -8.377 -23.796 1.00 66.19 250 GLY A N 1
ATOM 1955 C CA . GLY A 1 250 ? -1.700 -8.955 -24.455 1.00 66.19 250 GLY A CA 1
ATOM 1956 C C . GLY A 1 250 ? -2.162 -8.200 -25.704 1.00 66.19 250 GLY A C 1
ATOM 1957 O O . GLY A 1 250 ? -3.297 -8.402 -26.143 1.00 66.19 250 GLY A O 1
ATOM 1958 N N . ASP A 1 251 ? -1.335 -7.319 -26.272 1.00 73.38 251 ASP A N 1
ATOM 1959 C CA . ASP A 1 251 ? -1.653 -6.540 -27.475 1.00 73.38 251 ASP A CA 1
ATOM 1960 C C . ASP A 1 251 ? -1.355 -7.283 -28.789 1.00 73.38 251 ASP A C 1
ATOM 1962 O O . ASP A 1 251 ? -1.488 -6.710 -29.876 1.00 73.38 251 ASP A O 1
ATOM 1966 N N . SER A 1 252 ? -1.001 -8.571 -28.707 1.00 81.44 252 SER A N 1
ATOM 1967 C CA . SER A 1 252 ? -0.589 -9.413 -29.835 1.00 81.44 252 SER A CA 1
ATOM 1968 C C . SER A 1 252 ? 0.712 -8.961 -30.507 1.00 81.44 252 SER A C 1
ATOM 1970 O O . SER A 1 252 ? 1.011 -9.397 -31.625 1.00 81.44 252 SER A O 1
ATOM 1972 N N . ARG A 1 253 ? 1.506 -8.106 -29.851 1.00 80.00 253 ARG A N 1
ATOM 1973 C CA . ARG A 1 253 ? 2.865 -7.750 -30.263 1.00 80.00 253 ARG A CA 1
ATOM 1974 C C . ARG A 1 253 ? 3.862 -8.424 -29.332 1.00 80.00 253 ARG A C 1
ATOM 1976 O O . ARG A 1 253 ? 3.649 -8.590 -28.142 1.00 80.00 253 ARG A O 1
ATOM 1983 N N . VAL A 1 254 ? 4.980 -8.857 -29.905 1.00 81.06 254 VAL A N 1
ATOM 1984 C CA . VAL A 1 254 ? 6.066 -9.438 -29.113 1.00 81.06 254 VAL A CA 1
ATOM 1985 C C . VAL A 1 254 ? 6.791 -8.305 -28.397 1.00 81.06 254 VAL A C 1
ATOM 1987 O O . VAL A 1 254 ? 7.348 -7.435 -29.067 1.00 81.06 254 VAL A O 1
ATOM 1990 N N . ASP A 1 255 ? 6.857 -8.369 -27.071 1.00 78.88 255 ASP A N 1
ATOM 1991 C CA . ASP A 1 255 ? 7.678 -7.486 -26.250 1.00 78.88 255 ASP A CA 1
ATOM 1992 C C . ASP A 1 255 ? 9.084 -8.078 -26.057 1.00 78.88 255 ASP A C 1
ATOM 1994 O O . ASP A 1 255 ? 9.331 -9.280 -26.233 1.00 78.88 255 ASP A O 1
ATOM 1998 N N . LEU A 1 256 ? 10.040 -7.227 -25.676 1.00 80.56 256 LEU A N 1
ATOM 1999 C CA . LEU A 1 256 ? 11.353 -7.669 -25.212 1.00 80.56 256 LEU A CA 1
ATOM 2000 C C . LEU A 1 256 ? 11.462 -7.504 -23.697 1.00 80.56 256 LEU A C 1
ATOM 2002 O O . LEU A 1 256 ? 11.710 -6.406 -23.208 1.00 80.56 256 LEU A O 1
ATOM 2006 N N . LEU A 1 257 ? 11.359 -8.610 -22.967 1.00 74.75 257 LEU A N 1
ATOM 2007 C CA . LEU A 1 257 ? 11.636 -8.665 -21.537 1.00 74.75 257 LEU A CA 1
ATOM 2008 C C . LEU A 1 257 ? 13.152 -8.709 -21.326 1.00 74.75 257 LEU A C 1
ATOM 2010 O O . LEU A 1 257 ? 13.844 -9.560 -21.883 1.00 74.75 257 LEU A O 1
ATOM 2014 N N . ILE A 1 258 ? 13.696 -7.796 -20.541 1.00 72.44 258 ILE A N 1
ATOM 2015 C CA . ILE A 1 258 ? 15.122 -7.669 -20.266 1.00 72.44 258 ILE A CA 1
ATOM 2016 C C . ILE A 1 258 ? 15.369 -7.654 -18.767 1.00 72.44 258 ILE A C 1
ATOM 2018 O O . ILE A 1 258 ? 14.581 -7.122 -17.991 1.00 72.44 258 ILE A O 1
ATOM 2022 N N . HIS A 1 259 ? 16.512 -8.198 -18.373 1.00 68.94 259 HIS A N 1
ATOM 2023 C CA . HIS A 1 259 ? 16.980 -8.119 -17.003 1.00 68.94 259 HIS A CA 1
ATOM 2024 C C . HIS A 1 259 ? 18.147 -7.155 -16.902 1.00 68.94 259 HIS A C 1
ATOM 2026 O O . HIS A 1 259 ? 19.130 -7.266 -17.645 1.00 68.94 259 HIS A O 1
ATOM 2032 N N . VAL A 1 260 ? 18.029 -6.185 -16.002 1.00 67.12 260 VAL A N 1
ATOM 2033 C CA . VAL A 1 260 ? 19.048 -5.163 -15.784 1.00 67.12 260 VAL A CA 1
ATOM 2034 C C . VAL A 1 260 ? 18.900 -4.565 -14.389 1.00 67.12 260 VAL A C 1
ATOM 2036 O O . VAL A 1 260 ? 17.788 -4.367 -13.908 1.00 67.12 260 VAL A O 1
ATOM 2039 N N . SER A 1 261 ? 20.031 -4.248 -13.758 1.00 63.75 261 SER A N 1
ATOM 2040 C CA . SER A 1 261 ? 20.035 -3.489 -12.506 1.00 63.75 261 SER A CA 1
ATOM 2041 C C . SER A 1 261 ? 19.520 -2.071 -12.770 1.00 63.75 261 SER A C 1
ATOM 2043 O O . SER A 1 261 ? 20.026 -1.366 -13.650 1.00 63.75 261 SER A O 1
ATOM 2045 N N . THR A 1 262 ? 18.538 -1.627 -11.985 1.00 58.44 262 THR A N 1
ATOM 2046 C CA . THR A 1 262 ? 17.955 -0.281 -12.108 1.00 58.44 262 THR A CA 1
ATOM 2047 C C . THR A 1 262 ? 18.971 0.831 -11.807 1.00 58.44 262 THR A C 1
ATOM 2049 O O . THR A 1 262 ? 18.910 1.904 -12.404 1.00 58.44 262 THR A O 1
ATOM 2052 N N . GLN A 1 263 ? 19.977 0.565 -10.963 1.00 59.22 263 GLN A N 1
ATOM 2053 C CA . GLN A 1 263 ? 21.113 1.471 -10.734 1.00 59.22 263 GLN A CA 1
ATOM 2054 C C . GLN A 1 263 ? 22.006 1.551 -11.970 1.00 59.22 263 GLN A C 1
ATOM 2056 O O . GLN A 1 263 ? 22.459 2.631 -12.351 1.00 59.22 263 GLN A O 1
ATOM 2061 N N . ALA A 1 264 ? 22.242 0.404 -12.615 1.00 63.75 264 ALA A N 1
ATOM 2062 C CA . ALA A 1 264 ? 23.120 0.316 -13.766 1.00 63.75 264 ALA A CA 1
ATOM 2063 C C . ALA A 1 264 ? 22.594 1.108 -14.962 1.00 63.75 264 ALA A C 1
ATOM 2065 O O . ALA A 1 264 ? 23.430 1.532 -15.751 1.00 63.75 264 ALA A O 1
ATOM 2066 N N . ILE A 1 265 ? 21.274 1.332 -15.079 1.00 67.69 265 ILE A N 1
ATOM 2067 C CA . ILE A 1 265 ? 20.611 2.121 -16.144 1.00 67.69 265 ILE A CA 1
ATOM 2068 C C . ILE A 1 265 ? 20.479 3.620 -15.822 1.00 67.69 265 ILE A C 1
ATOM 2070 O O . ILE A 1 265 ? 20.057 4.400 -16.678 1.00 67.69 265 ILE A O 1
ATOM 2074 N N . GLY A 1 266 ? 20.875 4.055 -14.622 1.00 65.50 266 GLY A N 1
ATOM 2075 C CA . GLY A 1 266 ? 20.915 5.474 -14.263 1.00 65.50 266 GLY A CA 1
ATOM 2076 C C . GLY A 1 266 ? 19.552 6.168 -14.311 1.00 65.50 266 GLY A C 1
ATOM 2077 O O . GLY A 1 266 ? 19.499 7.346 -14.668 1.00 65.50 266 GLY A O 1
ATOM 2078 N N . LEU A 1 267 ? 18.475 5.438 -13.997 1.00 62.31 267 LEU A N 1
ATOM 2079 C CA . LEU A 1 267 ? 17.131 5.995 -13.822 1.00 62.31 267 LEU A CA 1
ATOM 2080 C C . LEU A 1 267 ? 17.158 7.098 -12.762 1.00 62.31 267 LEU A C 1
ATOM 2082 O O . LEU A 1 267 ? 17.734 6.916 -11.687 1.00 62.31 267 LEU A O 1
ATOM 2086 N N . ARG A 1 268 ? 16.544 8.242 -13.067 1.00 55.25 268 ARG A N 1
ATOM 2087 C CA . ARG A 1 268 ? 16.416 9.371 -12.142 1.00 55.25 268 ARG A CA 1
ATOM 2088 C C . ARG A 1 268 ? 14.964 9.576 -11.736 1.00 55.25 268 ARG A C 1
ATOM 2090 O O . ARG A 1 268 ? 14.040 9.231 -12.470 1.00 55.25 268 ARG A O 1
ATOM 2097 N N . ALA A 1 269 ? 14.793 10.213 -10.585 1.00 43.34 269 ALA A N 1
ATOM 2098 C CA . ALA A 1 269 ? 13.531 10.790 -10.150 1.00 43.34 269 ALA A CA 1
ATOM 2099 C C . ALA A 1 269 ? 12.849 11.573 -11.291 1.00 43.34 269 ALA A C 1
ATOM 2101 O O . ALA A 1 269 ? 13.456 12.481 -11.863 1.00 43.34 269 ALA A O 1
ATOM 2102 N N . GLY A 1 270 ? 11.606 11.213 -11.628 1.00 47.62 270 GLY A N 1
ATOM 2103 C CA . GLY A 1 270 ? 10.809 11.865 -12.678 1.00 47.62 270 GLY A CA 1
ATOM 2104 C C . GLY A 1 270 ? 11.023 11.357 -14.112 1.00 47.62 270 GLY A C 1
ATOM 2105 O O . GLY A 1 270 ? 10.371 11.860 -15.029 1.00 47.62 270 GLY A O 1
ATOM 2106 N N . ASP A 1 271 ? 11.889 10.363 -14.342 1.00 58.41 271 ASP A N 1
ATOM 2107 C CA . ASP A 1 271 ? 12.028 9.747 -15.666 1.00 58.41 271 ASP A CA 1
ATOM 2108 C C . ASP A 1 271 ? 10.758 8.923 -16.000 1.00 58.41 271 ASP A C 1
ATOM 2110 O O . ASP A 1 271 ? 10.541 7.833 -15.477 1.00 58.41 271 ASP A O 1
ATOM 2114 N N . ALA A 1 272 ? 9.907 9.436 -16.897 1.00 55.62 272 ALA A N 1
ATOM 2115 C CA . ALA A 1 272 ? 8.724 8.725 -17.414 1.00 55.62 272 ALA A CA 1
ATOM 2116 C C . ALA A 1 272 ? 9.050 7.782 -18.589 1.00 55.62 272 ALA A C 1
ATOM 2118 O O . ALA A 1 272 ? 8.245 6.930 -18.981 1.00 55.62 272 ALA A O 1
ATOM 2119 N N . VAL A 1 273 ? 10.234 7.959 -19.176 1.00 62.25 273 VAL A N 1
ATOM 2120 C CA . VAL A 1 273 ? 10.727 7.210 -20.327 1.00 62.25 273 VAL A CA 1
ATOM 2121 C C . VAL A 1 273 ? 12.188 6.831 -20.130 1.00 62.25 273 VAL A C 1
ATOM 2123 O O . VAL A 1 273 ? 12.978 7.578 -19.554 1.00 62.25 273 VAL A O 1
ATOM 2126 N N . LEU A 1 274 ? 12.546 5.665 -20.641 1.00 71.19 274 LEU A N 1
ATOM 2127 C CA . LEU A 1 274 ? 13.858 5.068 -20.565 1.00 71.19 274 LEU A CA 1
ATOM 2128 C C . LEU A 1 274 ? 14.473 5.050 -21.966 1.00 71.19 274 LEU A C 1
ATOM 2130 O O . LEU A 1 274 ? 13.900 4.437 -22.869 1.00 71.19 274 LEU A O 1
ATOM 2134 N N . PRO A 1 275 ? 15.627 5.706 -22.183 1.00 76.44 275 PRO A N 1
ATOM 2135 C CA . PRO A 1 275 ? 16.354 5.588 -23.437 1.00 76.44 275 PRO A CA 1
ATOM 2136 C C . PRO A 1 275 ? 16.733 4.133 -23.711 1.00 76.44 275 PRO A C 1
ATOM 2138 O O . PRO A 1 275 ? 17.218 3.430 -22.822 1.00 76.44 275 PRO A O 1
ATOM 2141 N N . VAL A 1 276 ? 16.556 3.702 -24.953 1.00 81.75 276 VAL A N 1
ATOM 2142 C CA . VAL A 1 276 ? 16.958 2.384 -25.437 1.00 81.75 276 VAL A CA 1
ATOM 2143 C C . VAL A 1 276 ? 17.828 2.579 -26.665 1.00 81.75 276 VAL A C 1
ATOM 2145 O O . VAL A 1 276 ? 17.424 3.225 -27.629 1.00 81.75 276 VAL A O 1
ATOM 2148 N N . ALA A 1 277 ? 19.015 1.990 -26.646 1.00 84.94 277 ALA A N 1
ATOM 2149 C CA . ALA A 1 277 ? 19.864 1.857 -27.817 1.00 84.94 277 ALA A CA 1
ATOM 2150 C C . ALA A 1 277 ? 20.062 0.373 -28.125 1.00 84.94 277 ALA A C 1
ATOM 2152 O O . ALA A 1 277 ? 20.250 -0.438 -27.220 1.00 84.94 277 ALA A O 1
ATOM 2153 N N . ALA A 1 278 ? 20.007 0.003 -29.396 1.00 87.19 278 ALA A N 1
ATOM 2154 C CA . ALA A 1 278 ? 20.203 -1.370 -29.835 1.00 87.19 278 ALA A CA 1
ATOM 2155 C C . ALA A 1 278 ? 20.666 -1.412 -31.294 1.00 87.19 278 ALA A C 1
ATOM 2157 O O . ALA A 1 278 ? 20.721 -0.396 -31.981 1.00 87.19 278 ALA A O 1
ATOM 2158 N N . THR A 1 279 ? 20.947 -2.608 -31.784 1.00 89.25 279 THR A N 1
ATOM 2159 C CA . THR A 1 279 ? 21.188 -2.892 -33.193 1.00 89.25 279 THR A CA 1
ATOM 2160 C C . THR A 1 279 ? 20.028 -3.730 -33.713 1.00 89.25 279 THR A C 1
ATOM 2162 O O . THR A 1 279 ? 19.636 -4.737 -33.113 1.00 89.25 279 THR A O 1
ATOM 2165 N N . LEU A 1 280 ? 19.448 -3.316 -34.836 1.00 87.12 280 LEU A N 1
ATOM 2166 C CA . LEU A 1 280 ? 18.470 -4.124 -35.551 1.00 87.12 280 LEU A CA 1
ATOM 2167 C C . LEU A 1 280 ? 19.148 -5.375 -36.119 1.00 87.12 280 LEU A C 1
ATOM 2169 O O . LEU A 1 280 ? 20.335 -5.371 -36.428 1.00 87.12 280 LEU A O 1
ATOM 2173 N N . ARG A 1 281 ? 18.390 -6.445 -36.359 1.00 86.88 281 ARG A N 1
ATOM 2174 C CA . ARG A 1 281 ? 18.893 -7.665 -37.017 1.00 86.88 281 ARG A CA 1
ATOM 2175 C C . ARG A 1 281 ? 19.475 -7.399 -38.409 1.00 86.88 281 ARG A C 1
ATOM 2177 O O . ARG A 1 281 ? 20.306 -8.172 -38.864 1.00 86.88 281 ARG A O 1
ATOM 2184 N N . SER A 1 282 ? 19.074 -6.302 -39.053 1.00 87.75 282 SER A N 1
ATOM 2185 C CA . SER A 1 282 ? 19.649 -5.808 -40.309 1.00 87.75 282 SER A CA 1
ATOM 2186 C C . SER A 1 282 ? 21.018 -5.126 -40.156 1.00 87.75 282 SER A C 1
ATOM 2188 O O . SER A 1 282 ? 21.585 -4.695 -41.153 1.00 87.75 282 SER A O 1
ATOM 2190 N N . GLY A 1 283 ? 21.538 -4.980 -38.932 1.00 85.12 283 GLY A N 1
ATOM 2191 C CA . GLY A 1 283 ? 22.798 -4.293 -38.626 1.00 85.12 283 GLY A CA 1
ATOM 2192 C C . GLY A 1 283 ? 22.673 -2.778 -38.432 1.00 85.12 283 GLY A C 1
ATOM 2193 O O . GLY A 1 283 ? 23.660 -2.118 -38.124 1.00 85.12 283 GLY A O 1
ATOM 2194 N N . VAL A 1 284 ? 21.473 -2.214 -38.589 1.00 90.44 284 VAL A N 1
ATOM 2195 C CA . VAL A 1 284 ? 21.230 -0.770 -38.454 1.00 90.44 284 VAL A CA 1
ATOM 2196 C C . VAL A 1 284 ? 21.095 -0.386 -36.972 1.00 90.44 284 VAL A C 1
ATOM 2198 O O . VAL A 1 284 ? 20.334 -1.046 -36.260 1.00 90.44 284 VAL A O 1
ATOM 2201 N N . PRO A 1 285 ? 21.776 0.671 -36.489 1.00 86.75 285 PRO A N 1
ATOM 2202 C CA . PRO A 1 285 ? 21.571 1.185 -35.138 1.00 86.75 285 PRO A CA 1
ATOM 2203 C C . PRO A 1 285 ? 20.136 1.676 -34.924 1.00 86.75 285 PRO A C 1
ATOM 2205 O O . PRO A 1 285 ? 19.558 2.352 -35.772 1.00 86.75 285 PRO A O 1
ATOM 2208 N N . PHE A 1 286 ? 19.581 1.367 -33.761 1.00 82.69 286 PHE A N 1
ATOM 2209 C CA . PHE A 1 286 ? 18.294 1.838 -33.277 1.00 82.69 286 PHE A CA 1
ATOM 2210 C C . PHE A 1 286 ? 18.509 2.651 -32.002 1.00 82.69 286 PHE A C 1
ATOM 2212 O O . PHE A 1 286 ? 19.199 2.204 -31.084 1.00 82.69 286 PHE A O 1
ATOM 2219 N N . VAL A 1 287 ? 17.891 3.827 -31.936 1.00 82.50 287 VAL A N 1
ATOM 2220 C CA . VAL A 1 287 ? 17.778 4.624 -30.714 1.00 82.50 287 VAL A CA 1
ATOM 2221 C C . VAL A 1 287 ? 16.315 4.998 -30.557 1.00 82.50 287 VAL A C 1
ATOM 2223 O O . VAL A 1 287 ? 15.705 5.529 -31.482 1.00 82.50 287 VAL A O 1
ATOM 2226 N N . GLY A 1 288 ? 15.763 4.712 -29.389 1.00 74.69 288 GLY A N 1
ATOM 2227 C CA . GLY A 1 288 ? 14.383 5.005 -29.055 1.00 74.69 288 GLY A CA 1
ATOM 2228 C C . GLY A 1 288 ? 14.217 5.238 -27.565 1.00 74.69 288 GLY A C 1
ATOM 2229 O O . GLY A 1 288 ? 15.181 5.337 -26.804 1.00 74.69 288 GLY A O 1
ATOM 2230 N N . THR A 1 289 ? 12.967 5.325 -27.153 1.00 66.00 289 THR A N 1
ATOM 2231 C CA . THR A 1 289 ? 12.579 5.439 -25.753 1.00 66.00 289 THR A CA 1
ATOM 2232 C C . THR A 1 289 ? 11.445 4.475 -25.500 1.00 66.00 289 THR A C 1
ATOM 2234 O O . THR A 1 289 ? 10.559 4.366 -26.343 1.00 66.00 289 THR A O 1
ATOM 2237 N N . ASP A 1 290 ? 11.441 3.837 -24.341 1.00 64.75 290 ASP A N 1
ATOM 2238 C CA . ASP A 1 290 ? 10.279 3.097 -23.863 1.00 64.75 290 ASP A CA 1
ATOM 2239 C C . ASP A 1 290 ? 9.745 3.736 -22.587 1.00 64.75 290 ASP A C 1
ATOM 2241 O O . ASP A 1 290 ? 10.464 4.464 -21.906 1.00 64.75 290 ASP A O 1
ATOM 2245 N N . ARG A 1 291 ? 8.483 3.505 -22.245 1.00 64.88 291 ARG A N 1
ATOM 2246 C CA . ARG A 1 291 ? 7.953 3.964 -20.963 1.00 64.88 291 ARG A CA 1
ATOM 2247 C C . ARG A 1 291 ? 8.561 3.125 -19.854 1.00 64.88 291 ARG A C 1
ATOM 2249 O O . ARG A 1 291 ? 8.667 1.908 -19.972 1.00 64.88 291 ARG A O 1
ATOM 2256 N N . VAL A 1 292 ? 8.912 3.771 -18.747 1.00 57.69 292 VAL A N 1
ATOM 2257 C CA . VAL A 1 292 ? 9.286 3.033 -17.541 1.00 57.69 292 VAL A CA 1
ATOM 2258 C C . VAL A 1 292 ? 8.029 2.323 -17.056 1.00 57.69 292 VAL A C 1
ATOM 2260 O O . VAL A 1 292 ? 7.104 2.944 -16.536 1.00 57.69 292 VAL A O 1
ATOM 2263 N N . ARG A 1 293 ? 7.967 1.020 -17.301 1.00 51.78 293 ARG A N 1
ATOM 2264 C CA . ARG A 1 293 ? 6.890 0.156 -16.845 1.00 51.78 293 ARG A CA 1
ATOM 2265 C C . ARG A 1 293 ? 7.513 -1.015 -16.110 1.00 51.78 293 ARG A C 1
ATOM 2267 O O . ARG A 1 293 ? 8.478 -1.619 -16.572 1.00 51.78 293 ARG A O 1
ATOM 2274 N N . VAL A 1 294 ? 6.950 -1.312 -14.954 1.00 41.31 294 VAL A N 1
ATOM 2275 C CA . VAL A 1 294 ? 7.376 -2.415 -14.100 1.00 41.31 294 VAL A CA 1
ATOM 2276 C C . VAL A 1 294 ? 6.361 -3.523 -14.295 1.00 41.31 294 VAL A C 1
ATOM 2278 O O . VAL A 1 294 ? 5.162 -3.271 -14.173 1.00 41.31 294 VAL A O 1
ATOM 2281 N N . LEU A 1 295 ? 6.828 -4.726 -14.622 1.00 40.56 295 LEU A N 1
ATOM 2282 C CA . LEU A 1 295 ? 5.970 -5.902 -14.726 1.00 40.56 295 LEU A CA 1
ATOM 2283 C C . LEU A 1 295 ? 6.421 -7.008 -13.778 1.00 40.56 295 LEU A C 1
ATOM 2285 O O . LEU A 1 295 ? 7.614 -7.253 -13.626 1.00 40.56 295 LEU A O 1
ATOM 2289 N N . LYS A 1 296 ? 5.387 -7.600 -13.172 1.00 39.72 296 LYS A N 1
ATOM 2290 C CA . LYS A 1 296 ? 5.113 -9.032 -12.963 1.00 39.72 296 LYS A CA 1
ATOM 2291 C C . LYS A 1 296 ? 6.277 -10.006 -13.047 1.00 39.72 296 LYS A C 1
ATOM 2293 O O . LYS A 1 296 ? 6.827 -10.175 -14.155 1.00 39.72 296 LYS A O 1
#

Organism: NCBI:txid56438

pLDDT: mean 80.36, std 19.27, range [27.17, 98.94]

Secondary structure (DSSP, 8-state):
-HHHHHHHHHHHHHHHHHHHH-TTS-----TT-STT-EE-S-EE-TT-EESS-EE-TT-EESS-EE-TT-EESS-EE-TT-EESS-EE-TT-EESS-EE-TT-EESS-EE-TT-EESS-EE-TT-EESS-EE-TT-EESS-EE-TT-EE-S-EE-TT-EESS-EE-TT-EESS-EE-TT-EESS-EE-TT-B--S-EE-TT-EESS-EE--S-EEE--TT--GGGB-GGG-EETTTTEEPSEEEEE--SSSSS-EEEEE--TTTTT--TT--EEEEEEEBTTS-EEEEEEE-----